Protein AF-A0A9D2T273-F1 (afdb_monomer)

Organism: NCBI:txid2838671

Structure (mmCIF, N/CA/C/O backbone):
data_AF-A0A9D2T273-F1
#
_entry.id   AF-A0A9D2T273-F1
#
loop_
_atom_site.group_PDB
_atom_site.id
_atom_site.type_symbol
_atom_site.label_atom_id
_atom_site.label_alt_id
_atom_site.label_comp_id
_atom_site.label_asym_id
_atom_site.label_entity_id
_atom_site.label_seq_id
_atom_site.pdbx_PDB_ins_code
_atom_site.Cartn_x
_atom_site.Cartn_y
_atom_site.Cartn_z
_atom_site.occupancy
_atom_site.B_iso_or_equiv
_atom_site.auth_seq_id
_atom_site.auth_comp_id
_atom_site.auth_asym_id
_atom_site.auth_atom_id
_atom_site.pdbx_PDB_model_num
ATOM 1 N N . CYS A 1 1 ? 0.636 -5.785 -0.995 1.00 84.50 1 CYS A N 1
ATOM 2 C CA . CYS A 1 1 ? 1.443 -7.034 -0.950 1.00 84.50 1 CYS A CA 1
ATOM 3 C C . CYS A 1 1 ? 1.189 -7.934 -2.161 1.00 84.50 1 CYS A C 1
ATOM 5 O O . CYS A 1 1 ? 1.359 -7.435 -3.262 1.00 84.50 1 CYS A O 1
ATOM 7 N N . GLY A 1 2 ? 0.744 -9.192 -2.018 1.00 91.44 2 GLY A N 1
ATOM 8 C CA . GLY A 1 2 ? 0.685 -10.163 -3.133 1.00 91.44 2 GLY A CA 1
ATOM 9 C C . GLY A 1 2 ? -0.055 -9.682 -4.385 1.00 91.44 2 GLY A C 1
ATOM 10 O O . GLY A 1 2 ? 0.456 -9.790 -5.493 1.00 91.44 2 GLY A O 1
ATOM 11 N N . GLY A 1 3 ? -1.220 -9.046 -4.217 1.00 94.00 3 GLY A N 1
ATOM 12 C CA . GLY A 1 3 ? -1.959 -8.468 -5.344 1.00 94.00 3 GLY A CA 1
ATOM 13 C C . GLY A 1 3 ? -1.162 -7.407 -6.114 1.00 94.00 3 GLY A C 1
ATOM 14 O O . GLY A 1 3 ? -1.150 -7.433 -7.336 1.00 94.00 3 GLY A O 1
ATOM 15 N N . TYR A 1 4 ? -0.440 -6.525 -5.414 1.00 95.94 4 TYR A N 1
ATOM 16 C CA . TYR A 1 4 ? 0.420 -5.513 -6.042 1.00 95.94 4 TYR A CA 1
ATOM 17 C C . TYR A 1 4 ? 1.554 -6.162 -6.850 1.00 95.94 4 TYR A C 1
ATOM 19 O O . TYR A 1 4 ? 1.778 -5.790 -7.998 1.00 95.94 4 TYR A O 1
ATOM 27 N N . GLN A 1 5 ? 2.207 -7.178 -6.291 1.00 96.00 5 GLN A N 1
ATOM 28 C CA . GLN A 1 5 ? 3.287 -7.914 -6.956 1.00 96.00 5 GLN A CA 1
ATOM 29 C C . GLN A 1 5 ? 2.784 -8.594 -8.237 1.00 96.00 5 GLN A C 1
ATOM 31 O O . GLN A 1 5 ? 3.375 -8.452 -9.304 1.00 96.00 5 GLN A O 1
ATOM 36 N N . MET A 1 6 ? 1.619 -9.246 -8.155 1.00 96.31 6 MET A N 1
ATOM 37 C CA . MET A 1 6 ? 0.984 -9.917 -9.291 1.00 96.31 6 MET A CA 1
ATOM 38 C C . MET A 1 6 ? 0.526 -8.960 -10.396 1.00 96.31 6 MET A C 1
ATOM 40 O O . MET A 1 6 ? 0.390 -9.392 -11.538 1.00 96.31 6 MET A O 1
ATOM 44 N N . LEU A 1 7 ? 0.289 -7.676 -10.102 1.00 97.56 7 LEU A N 1
ATOM 45 C CA . LEU A 1 7 ? -0.007 -6.670 -11.129 1.00 97.56 7 LEU A CA 1
ATOM 46 C C . LEU A 1 7 ? 1.224 -6.323 -11.981 1.00 97.56 7 LEU A C 1
ATOM 48 O O . LEU A 1 7 ? 1.049 -5.856 -13.107 1.00 97.56 7 LEU A O 1
ATOM 52 N N . GLY A 1 8 ? 2.435 -6.552 -11.468 1.00 97.12 8 GLY A N 1
ATOM 53 C CA . GLY A 1 8 ? 3.688 -6.318 -12.181 1.00 97.12 8 GLY A CA 1
ATOM 54 C C . GLY A 1 8 ? 3.900 -7.254 -13.371 1.00 97.12 8 GLY A C 1
ATOM 55 O O . GLY A 1 8 ? 3.080 -8.118 -13.686 1.00 97.12 8 GLY A O 1
ATOM 56 N N . GLN A 1 9 ? 5.022 -7.082 -14.059 1.00 97.25 9 GLN A N 1
ATOM 57 C CA . GLN A 1 9 ? 5.418 -7.916 -15.194 1.00 97.25 9 GLN A CA 1
ATOM 58 C C . GLN A 1 9 ? 5.916 -9.295 -14.745 1.00 97.25 9 GLN A C 1
ATOM 60 O O . GLN A 1 9 ? 5.688 -10.292 -15.433 1.00 97.25 9 GLN A O 1
ATOM 65 N N . GLU A 1 10 ? 6.568 -9.361 -13.584 1.00 97.00 10 GLU A N 1
ATOM 66 C CA . GLU A 1 10 ? 7.254 -10.554 -13.095 1.00 97.00 10 GLU A CA 1
ATOM 67 C C . GLU A 1 10 ? 7.405 -10.531 -11.568 1.00 97.00 10 GLU A C 1
ATOM 69 O O . GLU A 1 10 ? 7.649 -9.473 -10.980 1.00 97.00 10 GLU A O 1
ATOM 74 N N . VAL A 1 11 ? 7.298 -11.709 -10.950 1.00 96.75 11 VAL A N 1
ATOM 75 C CA . VAL A 1 11 ? 7.664 -11.963 -9.551 1.00 96.75 11 VAL A CA 1
ATOM 76 C C . VAL A 1 11 ? 8.722 -13.064 -9.532 1.00 96.75 11 VAL A C 1
ATOM 78 O O . VAL A 1 11 ? 8.514 -14.139 -10.098 1.00 96.75 11 VAL A O 1
ATOM 81 N N . SER A 1 12 ? 9.866 -12.796 -8.909 1.00 96.50 12 SER A N 1
ATOM 82 C CA . SER A 1 12 ? 11.005 -13.712 -8.845 1.00 96.50 12 SER A CA 1
ATOM 83 C C . SER A 1 12 ? 11.369 -14.027 -7.400 1.00 96.50 12 SER A C 1
ATOM 85 O O . SER A 1 12 ? 11.531 -13.122 -6.593 1.00 96.50 12 SER A O 1
ATOM 87 N N . ASP A 1 13 ? 11.540 -15.303 -7.085 1.00 94.69 13 ASP A N 1
ATOM 88 C CA . ASP A 1 13 ? 12.002 -15.800 -5.792 1.00 94.69 13 ASP A CA 1
ATOM 89 C C . ASP A 1 13 ? 13.265 -16.655 -6.018 1.00 94.69 13 ASP A C 1
ATOM 91 O O . ASP A 1 13 ? 13.191 -17.882 -6.166 1.00 94.69 13 ASP A O 1
ATOM 95 N N . PRO A 1 14 ? 14.448 -16.021 -6.145 1.00 92.94 14 PRO A N 1
ATOM 96 C CA . PRO A 1 14 ? 15.694 -16.726 -6.452 1.00 92.94 14 PRO A CA 1
ATOM 97 C C . PRO A 1 14 ? 16.153 -17.634 -5.303 1.00 92.94 14 PRO A C 1
ATOM 99 O O . PRO A 1 14 ? 16.795 -18.665 -5.540 1.00 92.94 14 PRO A O 1
ATOM 102 N N . ASP A 1 15 ? 15.805 -17.265 -4.071 1.00 90.31 15 ASP A N 1
ATOM 103 C CA . ASP A 1 15 ? 16.206 -17.952 -2.848 1.00 90.31 15 ASP A CA 1
ATOM 104 C C . ASP A 1 15 ? 15.212 -19.034 -2.401 1.00 90.31 15 ASP A C 1
ATOM 106 O O . ASP A 1 15 ? 15.571 -19.893 -1.596 1.00 90.31 15 ASP A O 1
ATOM 110 N N . GLY A 1 16 ? 14.006 -19.059 -2.971 1.00 87.88 16 GLY A N 1
ATOM 111 C CA . GLY A 1 16 ? 12.973 -20.039 -2.649 1.00 87.88 16 GLY A CA 1
ATOM 112 C C . GLY A 1 16 ? 12.349 -19.825 -1.276 1.00 87.88 16 GLY A C 1
ATOM 113 O O . GLY A 1 16 ? 12.087 -20.803 -0.578 1.00 87.88 16 GLY A O 1
ATOM 114 N N . VAL A 1 17 ? 12.149 -18.564 -0.888 1.00 84.62 17 VAL A N 1
ATOM 115 C CA . VAL A 1 17 ? 11.519 -18.175 0.381 1.00 84.62 17 VAL A CA 1
ATOM 116 C C . VAL A 1 17 ? 10.061 -18.643 0.438 1.00 84.62 17 VAL A C 1
ATOM 118 O O . VAL A 1 17 ? 9.619 -19.142 1.471 1.00 84.62 17 VAL A O 1
ATOM 121 N N . GLU A 1 18 ? 9.330 -18.540 -0.674 1.00 82.50 18 GLU A N 1
ATOM 122 C CA . GLU A 1 18 ? 7.987 -19.111 -0.830 1.00 82.50 18 GLU A CA 1
ATOM 123 C C . GLU A 1 18 ? 7.974 -20.227 -1.879 1.00 82.50 18 GLU A C 1
ATOM 125 O O . GLU A 1 18 ? 7.549 -21.351 -1.602 1.00 82.50 18 GLU A O 1
ATOM 130 N N . GLN A 1 19 ? 8.458 -19.935 -3.088 1.00 84.56 19 GLN A N 1
ATOM 131 C CA . GLN A 1 19 ? 8.534 -20.893 -4.182 1.00 84.56 19 GLN A CA 1
ATOM 132 C C . GLN A 1 19 ? 9.629 -20.484 -5.163 1.00 84.56 19 GLN A C 1
ATOM 134 O O . GLN A 1 19 ? 9.458 -19.571 -5.966 1.00 84.56 19 GLN A O 1
ATOM 139 N N . LYS A 1 20 ? 10.728 -21.244 -5.162 1.00 91.81 20 LYS A N 1
ATOM 140 C CA . LYS A 1 20 ? 11.884 -20.948 -6.007 1.00 91.81 20 LYS A CA 1
ATOM 141 C C . LYS A 1 20 ? 11.510 -20.840 -7.485 1.00 91.81 20 LYS A C 1
ATOM 143 O O . LYS A 1 20 ? 10.931 -21.769 -8.053 1.00 91.81 20 LYS A O 1
ATOM 148 N N . GLY A 1 21 ? 11.955 -19.763 -8.119 1.00 93.25 21 GLY A N 1
ATOM 149 C CA . GLY A 1 21 ? 11.808 -19.542 -9.552 1.00 93.25 21 GLY A CA 1
ATOM 150 C C . GLY A 1 21 ? 11.194 -18.190 -9.868 1.00 93.25 21 GLY A C 1
ATOM 151 O O . GLY A 1 21 ? 11.198 -17.274 -9.055 1.00 93.25 21 GLY A O 1
ATOM 152 N N . THR A 1 22 ? 10.683 -18.068 -11.085 1.00 96.12 22 THR A N 1
ATOM 153 C CA . THR A 1 22 ? 10.165 -16.808 -11.602 1.00 96.12 22 THR A CA 1
ATOM 154 C C . THR A 1 22 ? 8.825 -17.057 -12.264 1.00 96.12 22 THR A C 1
ATOM 156 O O . THR A 1 22 ? 8.680 -17.986 -13.063 1.00 96.12 22 THR A O 1
ATOM 159 N N . VAL A 1 23 ? 7.840 -16.236 -11.919 1.00 96.06 23 VAL A N 1
ATOM 160 C CA . VAL A 1 23 ? 6.488 -16.310 -12.460 1.00 96.06 23 VAL A CA 1
ATOM 161 C C . VAL A 1 23 ? 6.137 -15.005 -13.154 1.00 96.06 23 VAL A C 1
ATOM 163 O O . VAL A 1 23 ? 6.438 -13.908 -12.683 1.00 96.06 23 VAL A O 1
ATOM 166 N N . ARG A 1 24 ? 5.473 -15.126 -14.302 1.00 97.25 24 ARG A N 1
ATOM 167 C CA . ARG A 1 24 ? 4.958 -13.972 -15.032 1.00 97.25 24 ARG A CA 1
ATOM 168 C C . ARG A 1 24 ? 3.766 -13.382 -14.273 1.00 97.25 24 ARG A C 1
ATOM 170 O O . ARG A 1 24 ? 2.839 -14.115 -13.932 1.00 97.25 24 ARG A O 1
ATOM 177 N N . GLY A 1 25 ? 3.783 -12.070 -14.058 1.00 96.19 25 GLY A N 1
ATOM 178 C CA . GLY A 1 25 ? 2.645 -11.331 -13.517 1.00 96.19 25 GLY A CA 1
ATOM 179 C C . GLY A 1 25 ? 1.627 -10.946 -14.597 1.00 96.19 25 GLY A C 1
ATOM 180 O O . GLY A 1 25 ? 1.718 -11.345 -15.760 1.00 96.19 25 GLY A O 1
ATOM 181 N N . LEU A 1 26 ? 0.632 -10.148 -14.222 1.00 97.31 26 LEU A N 1
ATOM 182 C CA . LEU A 1 26 ? -0.421 -9.683 -15.128 1.00 97.31 26 LEU A CA 1
ATOM 183 C C . LEU A 1 26 ? 0.077 -8.622 -16.122 1.00 97.31 26 LEU A C 1
ATOM 185 O O . LEU A 1 26 ? -0.548 -8.430 -17.164 1.00 97.31 26 LEU A O 1
ATOM 189 N N . GLY A 1 27 ? 1.190 -7.946 -15.823 1.00 95.94 27 GLY A N 1
ATOM 190 C CA . GLY A 1 27 ? 1.777 -6.910 -16.676 1.00 95.94 27 GLY A CA 1
ATOM 191 C C . GLY A 1 27 ? 0.934 -5.637 -16.775 1.00 95.94 27 GLY A C 1
ATOM 192 O O . GLY A 1 27 ? 1.012 -4.932 -17.777 1.00 95.94 27 GLY A O 1
ATOM 193 N N . LEU A 1 28 ? 0.109 -5.360 -15.762 1.00 96.25 28 LEU A N 1
ATOM 194 C CA . LEU A 1 28 ? -0.741 -4.169 -15.685 1.00 96.25 28 LEU A CA 1
ATOM 195 C C . LEU A 1 28 ? -0.003 -2.965 -15.094 1.00 96.25 28 LEU A C 1
ATOM 197 O O . LEU A 1 28 ? -0.349 -1.824 -15.390 1.00 96.25 28 LEU A O 1
ATOM 201 N N . LEU A 1 29 ? 1.013 -3.221 -14.271 1.00 96.69 29 LEU A N 1
ATOM 202 C CA . LEU A 1 29 ? 1.949 -2.222 -13.780 1.00 96.69 29 LEU A CA 1
ATOM 203 C C . LEU A 1 29 ? 3.335 -2.472 -14.391 1.00 96.69 29 LEU A C 1
ATOM 205 O O . LEU A 1 29 ? 3.780 -3.624 -14.452 1.00 96.69 29 LEU A O 1
ATOM 209 N N . PRO A 1 30 ? 4.046 -1.416 -14.828 1.00 96.00 30 PRO A N 1
ATOM 210 C CA . PRO A 1 30 ? 5.442 -1.510 -15.233 1.00 96.00 30 PRO A CA 1
ATOM 211 C C . PRO A 1 30 ? 6.323 -1.650 -13.986 1.00 96.00 30 PRO A C 1
ATOM 213 O O . PRO A 1 30 ? 7.012 -0.723 -13.577 1.00 96.00 30 PRO A O 1
ATOM 216 N N . THR A 1 31 ? 6.260 -2.815 -13.349 1.00 97.62 31 THR A N 1
ATOM 217 C CA . THR A 1 31 ? 7.037 -3.162 -12.158 1.00 97.62 31 THR A CA 1
ATOM 218 C C . THR A 1 31 ? 7.528 -4.601 -12.226 1.00 97.62 31 THR A C 1
ATOM 220 O O . THR A 1 31 ? 6.972 -5.428 -12.952 1.00 97.62 31 THR A O 1
ATOM 223 N N . ARG A 1 32 ? 8.562 -4.916 -11.448 1.00 97.19 32 ARG A N 1
ATOM 224 C CA . ARG A 1 32 ? 8.996 -6.291 -11.169 1.00 97.19 32 ARG A CA 1
ATOM 225 C C . ARG A 1 32 ? 9.227 -6.458 -9.676 1.00 97.19 32 ARG A C 1
ATOM 227 O O . ARG A 1 32 ? 9.700 -5.519 -9.038 1.00 97.19 32 ARG A O 1
ATOM 234 N N . THR A 1 33 ? 8.943 -7.632 -9.136 1.00 97.06 33 THR A N 1
ATOM 235 C CA . THR A 1 33 ? 9.163 -7.930 -7.718 1.00 97.06 33 THR A CA 1
ATOM 236 C C . THR A 1 33 ? 10.201 -9.029 -7.562 1.00 97.06 33 THR A C 1
ATOM 238 O O . THR A 1 33 ? 10.144 -10.036 -8.267 1.00 97.06 33 THR A O 1
ATOM 241 N N . VAL A 1 34 ? 11.120 -8.856 -6.616 1.00 96.25 34 VAL A N 1
ATOM 242 C CA . VAL A 1 34 ? 12.037 -9.905 -6.162 1.00 96.25 34 VAL A CA 1
ATOM 243 C C . VAL A 1 34 ? 11.745 -10.203 -4.696 1.00 96.25 34 VAL A C 1
ATOM 245 O O . VAL A 1 34 ? 11.634 -9.278 -3.897 1.00 96.25 34 VAL A O 1
ATOM 248 N N . PHE A 1 35 ? 11.566 -11.473 -4.345 1.00 93.81 35 PHE A N 1
ATOM 249 C CA . PHE A 1 35 ? 11.449 -11.889 -2.952 1.00 93.81 35 PHE A CA 1
ATOM 250 C C . PHE A 1 35 ? 12.820 -11.896 -2.290 1.00 93.81 35 PHE A C 1
ATOM 252 O O . PHE A 1 35 ? 13.800 -12.382 -2.854 1.00 93.81 35 PHE A O 1
ATOM 259 N N . ASP A 1 36 ? 12.844 -11.355 -1.085 1.00 88.06 36 ASP A N 1
ATOM 260 C CA . ASP A 1 36 ? 13.978 -11.285 -0.188 1.00 88.06 36 ASP A CA 1
ATOM 261 C C . ASP A 1 36 ? 13.728 -12.196 1.026 1.00 88.06 36 ASP A C 1
ATOM 263 O O . ASP A 1 36 ? 12.599 -12.588 1.335 1.00 88.06 36 ASP A O 1
ATOM 267 N N . LYS A 1 37 ? 14.800 -12.566 1.723 1.00 86.69 37 LYS A N 1
ATOM 268 C CA . LYS A 1 37 ? 14.759 -13.395 2.935 1.00 86.69 37 LYS A CA 1
ATOM 269 C C . LYS A 1 37 ? 14.249 -12.619 4.136 1.00 86.69 37 LYS A C 1
ATOM 271 O O . LYS A 1 37 ? 13.700 -13.215 5.066 1.00 86.69 37 LYS A O 1
ATOM 276 N N . GLU A 1 38 ? 14.477 -11.311 4.148 1.00 87.31 38 GLU A N 1
ATOM 277 C CA . GLU A 1 38 ? 14.079 -10.454 5.251 1.00 87.31 38 GLU A CA 1
ATOM 278 C C . GLU A 1 38 ? 12.641 -9.969 5.090 1.00 87.31 38 GLU A C 1
ATOM 280 O O . GLU A 1 38 ? 12.188 -9.563 4.022 1.00 87.31 38 GLU A O 1
ATOM 285 N N . LYS A 1 39 ? 11.901 -10.015 6.199 1.00 87.62 39 LYS A N 1
ATOM 286 C CA . LYS A 1 39 ? 10.508 -9.584 6.244 1.00 87.62 39 LYS A CA 1
ATOM 287 C C . LYS A 1 39 ? 10.410 -8.181 6.816 1.00 87.62 39 LYS A C 1
ATOM 289 O O . LYS A 1 39 ? 10.571 -7.997 8.026 1.00 87.62 39 LYS A O 1
ATOM 294 N N . THR A 1 40 ? 10.048 -7.220 5.976 1.00 86.31 40 THR A N 1
ATOM 295 C CA . THR A 1 40 ? 9.690 -5.868 6.406 1.00 86.31 40 THR A CA 1
ATOM 296 C C . THR A 1 40 ? 8.426 -5.925 7.256 1.00 86.31 40 THR A C 1
ATOM 298 O O . THR A 1 40 ? 7.422 -6.512 6.847 1.00 86.31 40 THR A O 1
ATOM 301 N N . ARG A 1 41 ? 8.489 -5.352 8.465 1.00 90.62 41 ARG A N 1
ATOM 302 C CA . ARG A 1 41 ? 7.376 -5.247 9.422 1.00 90.62 41 ARG A CA 1
ATOM 303 C C . ARG A 1 41 ? 7.477 -3.934 10.181 1.00 90.62 41 ARG A C 1
ATOM 305 O O . ARG A 1 41 ? 8.166 -3.869 11.192 1.00 90.62 41 ARG A O 1
ATOM 312 N N . THR A 1 42 ? 6.804 -2.906 9.692 1.00 89.69 42 THR A N 1
ATOM 313 C CA . THR A 1 42 ? 6.882 -1.564 10.280 1.00 89.69 42 THR A CA 1
ATOM 314 C C . THR A 1 42 ? 5.554 -0.835 10.136 1.00 89.69 42 THR A C 1
ATOM 316 O O . THR A 1 42 ? 4.748 -1.160 9.261 1.00 89.69 42 THR A O 1
ATOM 319 N N . ARG A 1 43 ? 5.297 0.122 11.026 1.00 90.94 43 ARG A N 1
ATOM 320 C CA . ARG A 1 43 ? 4.177 1.058 10.889 1.00 90.94 43 ARG A CA 1
ATOM 321 C C . ARG A 1 43 ? 4.671 2.292 10.162 1.00 90.94 43 ARG A C 1
ATOM 323 O O . ARG A 1 43 ? 5.791 2.734 10.405 1.00 90.94 43 ARG A O 1
ATOM 330 N N . VAL A 1 44 ? 3.818 2.858 9.321 1.00 91.00 44 VAL A N 1
ATOM 331 C CA . VAL A 1 44 ? 4.189 3.969 8.451 1.00 91.00 44 VAL A CA 1
ATOM 332 C C . VAL A 1 44 ? 3.130 5.060 8.469 1.00 91.00 44 VAL A C 1
ATOM 334 O O . VAL A 1 44 ? 1.933 4.781 8.566 1.00 91.00 44 VAL A O 1
ATOM 337 N N . GLN A 1 45 ? 3.582 6.300 8.329 1.00 91.25 45 GLN A N 1
ATOM 338 C CA . GLN A 1 45 ? 2.729 7.459 8.092 1.00 91.25 45 GLN A CA 1
ATOM 339 C C . GLN A 1 45 ? 3.287 8.256 6.918 1.00 91.25 45 GLN A C 1
ATOM 341 O O . GLN A 1 45 ? 4.502 8.361 6.734 1.00 91.25 45 GLN A O 1
ATOM 346 N N . GLY A 1 46 ? 2.398 8.798 6.095 1.00 92.25 46 GLY A N 1
ATOM 347 C CA . GLY A 1 46 ? 2.804 9.506 4.898 1.00 92.25 46 GLY A CA 1
ATOM 348 C C . GLY A 1 46 ? 1.636 10.087 4.132 1.00 92.25 46 GLY A C 1
ATOM 349 O O . GLY A 1 46 ? 0.635 10.496 4.716 1.00 92.25 46 GLY A O 1
ATOM 350 N N . ARG A 1 47 ? 1.756 10.115 2.806 1.00 93.44 47 ARG A N 1
ATOM 351 C CA . ARG A 1 47 ? 0.718 10.636 1.915 1.00 93.44 47 ARG A CA 1
ATOM 352 C C . ARG A 1 47 ? 0.765 10.007 0.533 1.00 93.44 47 ARG A C 1
ATOM 354 O O . ARG A 1 47 ? 1.781 9.471 0.089 1.00 93.44 47 ARG A O 1
ATOM 361 N N . PHE A 1 48 ? -0.343 10.134 -0.179 1.00 94.50 48 PHE A N 1
ATOM 362 C CA . PHE A 1 48 ? -0.388 9.869 -1.610 1.00 94.50 48 PHE A CA 1
ATOM 363 C C . PHE A 1 48 ? 0.408 10.927 -2.377 1.00 94.50 48 PHE A C 1
ATOM 365 O O . PHE A 1 48 ? 0.241 12.131 -2.164 1.00 94.50 48 PHE A O 1
ATOM 372 N N . LEU A 1 49 ? 1.233 10.473 -3.318 1.00 95.44 49 LEU A N 1
ATOM 373 C CA . LEU A 1 49 ? 1.910 11.344 -4.275 1.00 95.44 49 LEU A CA 1
ATOM 374 C C . LEU A 1 49 ? 0.913 11.871 -5.320 1.00 95.44 49 LEU A C 1
ATOM 376 O O . LEU A 1 49 ? -0.294 11.654 -5.222 1.00 95.44 49 LEU A O 1
ATOM 380 N N . ALA A 1 50 ? 1.403 12.588 -6.334 1.00 94.94 50 ALA A N 1
ATOM 381 C CA . ALA A 1 50 ? 0.570 13.025 -7.452 1.00 94.94 50 ALA A CA 1
ATOM 382 C C . ALA A 1 50 ? -0.050 11.805 -8.155 1.00 94.94 50 ALA A C 1
ATOM 384 O O . ALA A 1 50 ? 0.630 11.094 -8.897 1.00 94.94 50 ALA A O 1
ATOM 385 N N . THR A 1 51 ? -1.332 11.556 -7.898 1.00 92.56 51 THR A N 1
ATOM 386 C CA . THR A 1 51 ? -2.079 10.419 -8.434 1.00 92.56 51 THR A CA 1
ATOM 387 C C . THR A 1 51 ? -2.798 10.794 -9.721 1.00 92.56 51 THR A C 1
ATOM 389 O O . THR A 1 51 ? -3.302 11.906 -9.896 1.00 92.56 51 THR A O 1
ATOM 392 N N . GLU A 1 52 ? -2.850 9.849 -10.650 1.00 89.31 52 GLU A N 1
ATOM 393 C CA . GLU A 1 52 ? -3.565 9.983 -11.917 1.00 89.31 52 GLU A CA 1
ATOM 394 C C . GLU A 1 52 ? -4.851 9.149 -11.917 1.00 89.31 52 GLU A C 1
ATOM 396 O O . GLU A 1 52 ? -5.114 8.390 -10.987 1.00 89.31 52 GLU A O 1
ATOM 401 N N . GLY A 1 53 ? -5.676 9.296 -12.957 1.00 89.38 53 GLY A N 1
ATOM 402 C CA . GLY A 1 53 ? -6.858 8.456 -13.169 1.00 89.38 53 GLY A CA 1
ATOM 403 C C . GLY A 1 53 ? -7.939 8.598 -12.091 1.00 89.38 53 GLY A C 1
ATOM 404 O O . GLY A 1 53 ? -8.222 9.694 -11.605 1.00 89.38 53 GLY A O 1
ATOM 405 N N . MET A 1 54 ? -8.566 7.474 -11.744 1.00 87.88 54 MET A N 1
ATOM 406 C CA . MET A 1 54 ? -9.642 7.390 -10.753 1.00 87.88 54 MET A CA 1
ATOM 407 C C . MET A 1 54 ? -9.199 7.798 -9.344 1.00 87.88 54 MET A C 1
ATOM 409 O O . MET A 1 54 ? -10.032 8.219 -8.560 1.00 87.88 54 MET A O 1
ATOM 413 N N . LEU A 1 55 ? -7.919 7.699 -8.993 1.00 89.06 55 LEU A N 1
ATOM 414 C CA . LEU A 1 55 ? -7.463 8.084 -7.654 1.00 89.06 55 LEU A CA 1
ATOM 415 C C . LEU A 1 55 ? -6.953 9.519 -7.561 1.00 89.06 55 LEU A C 1
ATOM 417 O O . LEU A 1 55 ? -6.497 9.897 -6.493 1.00 89.06 55 LEU A O 1
ATOM 421 N N . LYS A 1 56 ? -7.076 10.340 -8.614 1.00 89.56 56 LYS A N 1
ATOM 422 C CA . LYS A 1 56 ? -6.515 11.702 -8.666 1.00 89.56 56 LYS A CA 1
ATOM 423 C C . LYS A 1 56 ? -6.843 12.568 -7.443 1.00 89.56 56 LYS A C 1
ATOM 425 O O . LYS A 1 56 ? -5.995 13.343 -7.001 1.00 89.56 56 LYS A O 1
ATOM 430 N N . GLU A 1 57 ? -8.058 12.452 -6.905 1.00 87.00 57 GLU A N 1
ATOM 431 C CA . GLU A 1 57 ? -8.508 13.226 -5.736 1.00 87.00 57 GLU A CA 1
ATOM 432 C C . GLU A 1 57 ? -7.797 12.837 -4.435 1.00 87.00 57 GLU A C 1
ATOM 434 O O . GLU A 1 57 ? -7.840 13.601 -3.478 1.00 87.00 57 GLU A O 1
ATOM 439 N N . LEU A 1 58 ? -7.110 11.692 -4.406 1.00 89.88 58 LEU A N 1
ATOM 440 C CA . LEU A 1 58 ? -6.286 11.279 -3.276 1.00 89.88 58 LEU A CA 1
ATOM 441 C C . LEU A 1 58 ? -4.923 11.970 -3.255 1.00 89.88 58 LEU A C 1
ATOM 443 O O . LEU A 1 58 ? -4.252 11.890 -2.237 1.00 89.88 58 LEU A O 1
ATOM 447 N N . SER A 1 59 ? -4.505 12.669 -4.317 1.00 93.06 59 SER A N 1
ATOM 448 C CA . SER A 1 59 ? -3.215 13.379 -4.346 1.00 93.06 59 SER A CA 1
ATOM 449 C C . SER A 1 59 ? -3.015 14.262 -3.110 1.00 93.06 59 SER A C 1
ATOM 451 O O . SER A 1 59 ? -3.823 15.150 -2.847 1.00 93.06 59 SER A O 1
ATOM 453 N N . GLY A 1 60 ? -1.930 14.035 -2.367 1.00 91.88 60 GLY A N 1
ATOM 454 C CA . GLY A 1 60 ? -1.600 14.780 -1.149 1.00 91.88 60 GLY A CA 1
ATOM 455 C C . GLY A 1 60 ? -2.415 14.400 0.090 1.00 91.88 60 GLY A C 1
ATOM 456 O O . GLY A 1 60 ? -2.170 14.961 1.152 1.00 91.88 60 GLY A O 1
ATOM 457 N N . THR A 1 61 ? -3.355 13.456 -0.013 1.00 91.31 61 THR A N 1
ATOM 458 C CA . THR A 1 61 ? -4.104 12.952 1.145 1.00 91.31 61 THR A CA 1
ATOM 459 C C . THR A 1 61 ? -3.163 12.172 2.054 1.00 91.31 61 THR A C 1
ATOM 461 O O . THR A 1 61 ? -2.394 11.332 1.581 1.00 91.31 61 THR A O 1
ATOM 464 N N . GLU A 1 62 ? -3.230 12.455 3.350 1.00 90.62 62 GLU A N 1
ATOM 465 C CA . GLU A 1 62 ? -2.467 11.745 4.373 1.00 90.62 62 GLU A CA 1
ATOM 466 C C . GLU A 1 62 ? -2.933 10.298 4.511 1.00 90.62 62 GLU A C 1
ATOM 468 O O . GLU A 1 62 ? -4.120 9.993 4.389 1.00 90.62 62 GLU A O 1
ATOM 473 N N . LEU A 1 63 ? -1.988 9.413 4.800 1.00 89.25 63 LEU A N 1
ATOM 474 C CA . LEU A 1 63 ? -2.234 8.006 5.068 1.00 89.25 63 LEU A CA 1
ATOM 475 C C . LEU A 1 63 ? -1.484 7.565 6.322 1.00 89.25 63 LEU A C 1
ATOM 477 O O . LEU A 1 63 ? -0.400 8.059 6.635 1.00 89.25 63 LEU A O 1
ATOM 481 N N . GLU A 1 64 ? -2.059 6.584 7.002 1.00 89.12 64 GLU A N 1
ATOM 482 C CA . GLU A 1 64 ? -1.422 5.819 8.067 1.00 89.12 64 GLU A CA 1
ATOM 483 C C . GLU A 1 64 ? -1.636 4.341 7.741 1.00 89.12 64 GLU A C 1
ATOM 485 O O . GLU A 1 64 ? -2.689 3.953 7.227 1.00 89.12 64 GLU A O 1
ATOM 490 N N . GLY A 1 65 ? -0.635 3.512 8.004 1.00 90.31 65 GLY A N 1
ATOM 491 C CA . GLY A 1 65 ? -0.729 2.093 7.724 1.00 90.31 65 GLY A CA 1
ATOM 492 C C . GLY A 1 65 ? 0.446 1.306 8.267 1.00 90.31 65 GLY A C 1
ATOM 493 O O . GLY A 1 65 ? 1.160 1.726 9.180 1.00 90.31 65 GLY A O 1
ATOM 494 N N . TYR A 1 66 ? 0.643 0.126 7.702 1.00 90.94 66 TYR A N 1
ATOM 495 C CA . TYR A 1 66 ? 1.773 -0.724 8.041 1.00 90.94 66 TYR A CA 1
ATOM 496 C C . TYR A 1 66 ? 2.233 -1.534 6.834 1.00 90.94 66 TYR A C 1
ATOM 498 O O . TYR A 1 66 ? 1.451 -1.854 5.940 1.00 90.94 66 TYR A O 1
ATOM 506 N N . GLU A 1 67 ? 3.501 -1.915 6.831 1.00 92.31 67 GLU A N 1
ATOM 507 C CA . GLU A 1 67 ? 4.080 -2.818 5.847 1.00 92.31 67 GLU A CA 1
ATOM 508 C C . GLU A 1 67 ? 4.332 -4.182 6.473 1.00 92.31 67 GLU A C 1
ATOM 510 O O . GLU A 1 67 ? 4.911 -4.272 7.555 1.00 92.31 67 GLU A O 1
ATOM 515 N N . ILE A 1 68 ? 3.904 -5.247 5.789 1.00 90.81 68 ILE A N 1
ATOM 516 C CA . ILE A 1 68 ? 4.238 -6.636 6.127 1.00 90.81 68 ILE A CA 1
ATOM 517 C C . ILE A 1 68 ? 4.463 -7.401 4.823 1.00 90.81 68 ILE A C 1
ATOM 519 O O . ILE A 1 68 ? 3.517 -7.918 4.225 1.00 90.81 68 ILE A O 1
ATOM 523 N N . HIS A 1 69 ? 5.711 -7.478 4.368 1.00 90.44 69 HIS A N 1
ATOM 524 C CA . HIS A 1 69 ? 6.059 -8.127 3.101 1.00 90.44 69 HIS A CA 1
ATOM 525 C C . HIS A 1 69 ? 7.506 -8.621 3.082 1.00 90.44 69 HIS A C 1
ATOM 527 O O . HIS A 1 69 ? 8.293 -8.297 3.965 1.00 90.44 69 HIS A O 1
ATOM 533 N N . MET A 1 70 ? 7.811 -9.469 2.105 1.00 90.31 70 MET A N 1
ATOM 534 C CA . MET A 1 70 ? 9.156 -9.990 1.826 1.00 90.31 70 MET A CA 1
ATOM 535 C C . MET A 1 70 ? 9.568 -9.677 0.384 1.00 90.31 70 MET A C 1
ATOM 537 O O . MET A 1 70 ? 10.468 -10.303 -0.146 1.00 90.31 70 MET A O 1
ATOM 541 N N . GLY A 1 71 ? 8.845 -8.793 -0.309 1.00 91.12 71 GLY A N 1
ATOM 542 C CA . GLY A 1 71 ? 9.078 -8.528 -1.724 1.00 91.12 71 GLY A CA 1
ATOM 543 C C . GLY A 1 71 ? 9.571 -7.111 -1.930 1.00 91.12 71 GLY A C 1
ATOM 544 O O . GLY A 1 71 ? 8.880 -6.166 -1.568 1.00 91.12 71 GLY A O 1
ATOM 545 N N . GLU A 1 72 ? 10.705 -6.951 -2.595 1.00 93.75 72 GLU A N 1
ATOM 546 C CA . GLU A 1 72 ? 11.146 -5.653 -3.085 1.00 93.75 72 GLU A CA 1
ATOM 547 C C . GLU A 1 72 ? 10.607 -5.449 -4.503 1.00 93.75 72 GLU A C 1
ATOM 549 O O . GLU A 1 72 ? 10.847 -6.259 -5.404 1.00 93.75 72 GLU A O 1
ATOM 554 N N . THR A 1 73 ? 9.825 -4.386 -4.709 1.00 96.12 73 THR A N 1
ATOM 555 C CA . THR A 1 73 ? 9.270 -4.059 -6.028 1.00 96.12 73 THR A CA 1
ATOM 556 C C . THR A 1 73 ? 10.011 -2.889 -6.647 1.00 96.12 73 THR A C 1
ATOM 558 O O . THR A 1 73 ? 10.040 -1.792 -6.099 1.00 96.12 73 THR A O 1
ATOM 561 N N . PHE A 1 74 ? 10.526 -3.111 -7.849 1.00 96.00 74 PHE A N 1
ATOM 562 C CA . PHE A 1 74 ? 11.231 -2.118 -8.640 1.00 96.00 74 PHE A CA 1
ATOM 563 C C . PHE A 1 74 ? 10.305 -1.552 -9.711 1.00 96.00 74 PHE A C 1
ATOM 565 O O . PHE A 1 74 ? 9.660 -2.300 -10.454 1.00 96.00 74 PHE A O 1
ATOM 572 N N . LEU A 1 75 ? 10.274 -0.226 -9.806 1.00 96.12 75 LEU A N 1
ATOM 573 C CA . LEU A 1 75 ? 9.618 0.486 -10.894 1.00 96.12 75 LEU A CA 1
ATOM 574 C C . LEU A 1 75 ? 10.402 0.302 -12.201 1.00 96.12 75 LEU A C 1
ATOM 576 O O . LEU A 1 75 ? 11.629 0.374 -12.216 1.00 96.12 75 LEU A O 1
ATOM 580 N N . LEU A 1 76 ? 9.680 0.061 -13.291 1.00 93.81 76 LEU A N 1
ATOM 581 C CA . LEU A 1 76 ? 10.194 0.045 -14.661 1.00 93.81 76 LEU A CA 1
ATOM 582 C C . LEU A 1 76 ? 9.755 1.331 -15.384 1.00 93.81 76 LEU A C 1
ATOM 584 O O . LEU A 1 76 ? 9.111 2.202 -14.794 1.00 93.81 76 LEU A O 1
ATOM 588 N N . ASP A 1 77 ? 10.112 1.465 -16.661 1.00 82.81 77 ASP A N 1
ATOM 589 C CA . ASP A 1 77 ? 9.947 2.708 -17.422 1.00 82.81 77 ASP A CA 1
ATOM 590 C C . ASP A 1 77 ? 8.541 3.326 -17.308 1.00 82.81 77 ASP A C 1
ATOM 592 O O . ASP A 1 77 ? 7.516 2.670 -17.506 1.00 82.81 77 ASP A O 1
ATOM 596 N N . HIS A 1 78 ? 8.518 4.632 -17.013 1.00 79.12 78 HIS A N 1
ATOM 597 C CA . HIS A 1 78 ? 7.332 5.486 -16.851 1.00 79.12 78 HIS A CA 1
ATOM 598 C C . HIS A 1 78 ? 6.413 5.178 -15.658 1.00 79.12 78 HIS A C 1
ATOM 600 O O . HIS A 1 78 ? 5.421 5.891 -15.477 1.00 79.12 78 HIS A O 1
ATOM 606 N N . ALA A 1 79 ? 6.726 4.183 -14.823 1.00 86.69 79 ALA A N 1
ATOM 607 C CA . ALA A 1 79 ? 5.999 3.983 -13.575 1.00 86.69 79 ALA A CA 1
ATOM 608 C C . ALA A 1 79 ? 6.255 5.155 -12.618 1.00 86.69 79 ALA A C 1
ATOM 610 O O . ALA A 1 79 ? 7.383 5.632 -12.482 1.00 86.69 79 ALA A O 1
ATOM 611 N N . LYS A 1 80 ? 5.210 5.594 -11.918 1.00 93.50 80 LYS A N 1
ATOM 612 C CA . LYS A 1 80 ? 5.326 6.570 -10.829 1.00 93.50 80 LYS A CA 1
ATOM 613 C C . LYS A 1 80 ? 4.988 5.892 -9.517 1.00 93.50 80 LYS A C 1
ATOM 615 O O . LYS A 1 80 ? 4.079 5.063 -9.487 1.00 93.50 80 LYS A O 1
ATOM 620 N N . SER A 1 81 ? 5.670 6.283 -8.447 1.00 95.94 81 SER A N 1
ATOM 621 C CA . SER A 1 81 ? 5.309 5.854 -7.100 1.00 95.94 81 SER A CA 1
ATOM 622 C C . SER A 1 81 ? 3.896 6.316 -6.740 1.00 95.94 81 SER A C 1
ATOM 624 O O . SER A 1 81 ? 3.417 7.348 -7.227 1.00 95.94 81 SER A O 1
ATOM 626 N N . LEU A 1 82 ? 3.209 5.529 -5.915 1.00 95.69 82 LEU A N 1
ATOM 627 C CA . LEU A 1 82 ? 1.847 5.837 -5.476 1.00 95.69 82 LEU A CA 1
ATOM 628 C C . LEU A 1 82 ? 1.855 6.705 -4.216 1.00 95.69 82 LEU A C 1
ATOM 630 O O . LEU A 1 82 ? 1.056 7.633 -4.091 1.00 95.69 82 LEU A O 1
ATOM 634 N N . VAL A 1 83 ? 2.759 6.393 -3.292 1.00 95.12 83 VAL A N 1
ATOM 635 C CA . VAL A 1 83 ? 2.813 6.981 -1.955 1.00 95.12 83 VAL A CA 1
ATOM 636 C C . VAL A 1 83 ? 4.246 7.303 -1.560 1.00 95.12 83 VAL A C 1
ATOM 638 O O . VAL A 1 83 ? 5.195 6.729 -2.094 1.00 95.12 83 VAL A O 1
ATOM 641 N N . GLU A 1 84 ? 4.386 8.197 -0.591 1.00 95.06 84 GLU A N 1
ATOM 642 C CA . GLU A 1 84 ? 5.610 8.380 0.182 1.00 95.06 84 GLU A CA 1
ATOM 643 C C . GLU A 1 84 ? 5.276 8.335 1.669 1.00 95.06 84 GLU A C 1
ATOM 645 O O . GLU A 1 84 ? 4.218 8.813 2.084 1.00 95.06 84 GLU A O 1
ATOM 650 N N . PHE A 1 85 ? 6.152 7.737 2.467 1.00 93.31 85 PHE A N 1
ATOM 651 C CA . PHE A 1 85 ? 5.959 7.590 3.905 1.00 93.31 85 PHE A CA 1
ATOM 652 C C . PHE A 1 85 ? 7.293 7.442 4.634 1.00 93.31 85 PHE A C 1
ATOM 654 O O . PHE A 1 85 ? 8.328 7.183 4.019 1.00 93.31 85 PHE A O 1
ATOM 661 N N . ALA A 1 86 ? 7.255 7.573 5.956 1.00 91.50 86 ALA A N 1
ATOM 662 C CA . ALA A 1 86 ? 8.340 7.163 6.835 1.00 91.50 86 ALA A CA 1
ATOM 663 C C . ALA A 1 86 ? 7.837 6.211 7.918 1.00 91.50 86 ALA A C 1
ATOM 665 O O . ALA A 1 86 ? 6.642 6.139 8.223 1.00 91.50 86 ALA A O 1
ATOM 666 N N . ASP A 1 87 ? 8.788 5.483 8.488 1.00 88.75 87 ASP A N 1
ATOM 667 C CA . ASP A 1 87 ? 8.571 4.574 9.598 1.00 88.75 87 ASP A CA 1
ATOM 668 C C . ASP A 1 87 ? 8.300 5.368 10.882 1.00 88.75 87 ASP A C 1
ATOM 670 O O . ASP A 1 87 ? 9.037 6.295 11.228 1.00 88.75 87 ASP A O 1
ATOM 674 N N . ILE A 1 88 ? 7.252 4.980 11.607 1.00 84.19 88 ILE A N 1
ATOM 675 C CA . ILE A 1 88 ? 6.849 5.626 12.869 1.00 84.19 88 ILE A CA 1
ATOM 676 C C . ILE A 1 88 ? 7.173 4.778 14.103 1.00 84.19 88 ILE A C 1
ATOM 678 O O . ILE A 1 88 ? 6.860 5.172 15.222 1.00 84.19 88 ILE A O 1
ATOM 682 N N . THR A 1 89 ? 7.805 3.614 13.930 1.00 65.25 89 THR A N 1
ATOM 683 C CA . THR A 1 89 ? 8.105 2.684 15.033 1.00 65.25 89 THR A CA 1
ATOM 684 C C . THR A 1 89 ? 9.118 3.210 16.056 1.00 65.25 89 THR A C 1
ATOM 686 O O . THR A 1 89 ? 9.168 2.652 17.146 1.00 65.25 89 THR A O 1
ATOM 689 N N . ASP A 1 90 ? 9.830 4.306 15.761 1.00 52.69 90 ASP A N 1
ATOM 690 C CA . ASP A 1 90 ? 10.814 4.937 16.662 1.00 52.69 90 ASP A CA 1
ATOM 691 C C . ASP A 1 90 ? 10.463 6.383 17.077 1.00 52.69 90 ASP A C 1
ATOM 693 O O . ASP A 1 90 ? 11.268 7.055 17.724 1.00 52.69 90 ASP A O 1
ATOM 697 N N . GLN A 1 91 ? 9.279 6.900 16.725 1.00 54.34 91 GLN A N 1
ATOM 698 C CA . GLN A 1 91 ? 8.911 8.281 17.056 1.00 54.34 91 GLN A CA 1
ATOM 699 C C . GLN A 1 91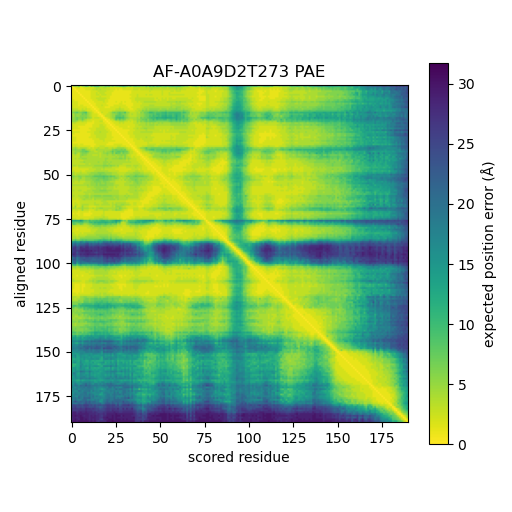 ? 8.110 8.361 18.356 1.00 54.34 91 GLN A C 1
ATOM 701 O O . GLN A 1 91 ? 6.898 8.168 18.381 1.00 54.34 91 GLN A O 1
ATOM 706 N N . SER A 1 92 ? 8.808 8.689 19.444 1.00 46.16 92 SER A N 1
ATOM 707 C CA . SER A 1 92 ? 8.203 9.303 20.625 1.00 46.16 92 SER A CA 1
ATOM 708 C C . SER A 1 92 ? 7.701 10.709 20.269 1.00 46.16 92 SER A C 1
ATOM 710 O O . SER A 1 92 ? 8.515 11.567 19.927 1.00 46.16 92 SER A O 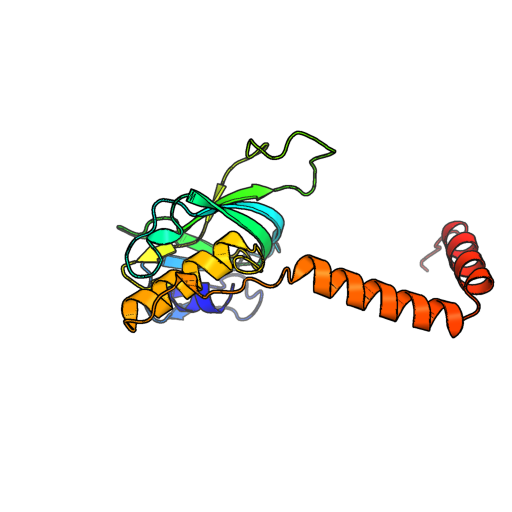1
ATOM 712 N N . ASP A 1 93 ? 6.389 10.927 20.359 1.00 44.81 93 ASP A N 1
ATOM 713 C CA . ASP A 1 93 ? 5.725 12.209 20.646 1.00 44.81 93 ASP A CA 1
ATOM 714 C C . ASP A 1 93 ? 6.298 13.487 19.993 1.00 44.81 93 ASP A C 1
ATOM 716 O O . ASP A 1 93 ? 6.523 14.478 20.687 1.00 44.81 93 ASP A O 1
ATOM 720 N N . ASN A 1 94 ? 6.510 13.522 18.673 1.00 43.34 94 ASN A N 1
ATOM 721 C CA . ASN A 1 94 ? 6.772 14.787 17.973 1.00 43.34 94 ASN A CA 1
ATOM 722 C C . ASN A 1 94 ? 5.695 15.081 16.923 1.00 43.34 94 ASN A C 1
ATOM 724 O O . ASN A 1 94 ? 5.175 14.175 16.279 1.00 43.34 94 ASN A O 1
ATOM 728 N N . ASP A 1 95 ? 5.348 16.368 16.829 1.00 43.44 95 ASP A N 1
ATOM 729 C CA . ASP A 1 95 ? 4.203 16.932 16.110 1.00 43.44 95 ASP A CA 1
ATOM 730 C C . ASP A 1 95 ? 3.946 16.307 14.728 1.00 43.44 95 ASP A C 1
ATOM 732 O O . ASP A 1 95 ? 4.808 16.268 13.850 1.00 43.44 95 ASP A O 1
ATOM 736 N N . ALA A 1 96 ? 2.695 15.882 14.538 1.00 48.28 96 ALA A N 1
ATOM 737 C CA . ALA A 1 96 ? 2.162 15.082 13.434 1.00 48.28 96 ALA A CA 1
ATOM 738 C C . ALA A 1 96 ? 2.144 15.759 12.043 1.00 48.28 96 ALA A C 1
ATOM 740 O O . ALA A 1 96 ? 1.384 15.335 11.175 1.00 48.28 96 ALA A O 1
ATOM 741 N N . SER A 1 97 ? 2.922 16.820 11.818 1.00 47.81 97 SER A N 1
ATOM 742 C CA . SER A 1 97 ? 2.862 17.624 10.588 1.00 47.81 97 SER A CA 1
ATOM 743 C C . SER A 1 97 ? 4.040 17.445 9.632 1.00 47.81 97 SER A C 1
ATOM 745 O O . SER A 1 97 ? 3.925 17.843 8.475 1.00 47.81 97 SER A O 1
ATOM 747 N N . ASP A 1 98 ? 5.147 16.846 10.072 1.00 51.06 98 ASP A N 1
ATOM 748 C CA . ASP A 1 98 ? 6.264 16.495 9.193 1.00 51.06 98 ASP A CA 1
ATOM 749 C C . ASP A 1 98 ? 6.467 14.983 9.192 1.00 51.06 98 ASP A C 1
ATOM 751 O O . ASP A 1 98 ? 6.452 14.338 10.239 1.00 51.06 98 ASP A O 1
ATOM 755 N N . ILE A 1 99 ? 6.686 14.411 8.004 1.00 55.75 99 ILE A N 1
ATOM 756 C CA . ILE A 1 99 ? 7.140 13.026 7.872 1.00 55.75 99 ILE A CA 1
ATOM 757 C C . ILE A 1 99 ? 8.587 12.994 8.394 1.00 55.75 99 ILE A C 1
ATOM 759 O O . ILE A 1 99 ? 9.545 13.111 7.631 1.00 55.75 99 ILE A O 1
ATOM 763 N N . GLY A 1 100 ? 8.747 12.929 9.716 1.00 53.03 100 GLY A N 1
ATOM 764 C CA . GLY A 1 100 ? 10.036 12.753 10.367 1.00 53.03 100 GLY A CA 1
ATOM 765 C C . GLY A 1 100 ? 10.621 11.392 9.992 1.00 53.03 100 GLY A C 1
ATOM 766 O O . GLY A 1 100 ? 9.893 10.412 9.855 1.00 53.03 100 GLY A O 1
ATOM 767 N N . GLY A 1 101 ? 11.938 11.316 9.816 1.00 64.94 101 GLY A N 1
ATOM 768 C CA . GLY A 1 101 ? 12.635 10.065 9.504 1.00 64.94 101 GLY A CA 1
ATOM 769 C C . GLY A 1 101 ? 13.005 9.893 8.030 1.00 64.94 101 GLY A C 1
ATOM 770 O O . GLY A 1 101 ? 12.994 10.834 7.238 1.00 64.94 101 GLY A O 1
ATOM 771 N N . ASN A 1 102 ? 13.425 8.678 7.674 1.00 79.88 102 ASN A N 1
ATOM 772 C CA . ASN A 1 102 ? 13.887 8.356 6.327 1.00 79.88 102 ASN A CA 1
ATOM 773 C C . ASN A 1 102 ? 12.683 8.156 5.393 1.00 79.88 102 ASN A C 1
ATOM 775 O O . ASN A 1 102 ? 12.135 7.057 5.306 1.00 79.88 102 ASN A O 1
ATOM 779 N N . VAL A 1 103 ? 12.250 9.236 4.737 1.00 88.50 103 VAL A N 1
ATOM 780 C CA . VAL A 1 103 ? 11.129 9.211 3.790 1.00 88.50 103 VAL A CA 1
ATOM 781 C C . VAL A 1 103 ? 11.482 8.339 2.591 1.00 88.50 103 VAL A C 1
ATOM 783 O O . VAL A 1 103 ? 12.479 8.573 1.906 1.00 88.50 103 VAL A O 1
ATOM 786 N N . ARG A 1 104 ? 10.629 7.358 2.304 1.00 91.38 104 ARG A N 1
ATOM 787 C CA . ARG A 1 104 ? 10.738 6.488 1.133 1.00 91.38 104 ARG A CA 1
ATOM 788 C C . ARG A 1 104 ? 9.451 6.484 0.329 1.00 91.38 104 ARG A C 1
ATOM 790 O O . ARG A 1 104 ? 8.354 6.617 0.866 1.00 91.38 104 ARG A O 1
ATOM 797 N N . ALA A 1 105 ? 9.611 6.336 -0.980 1.00 94.38 105 ALA A N 1
ATOM 798 C CA . ALA A 1 105 ? 8.504 6.172 -1.903 1.00 94.38 105 ALA A CA 1
ATOM 799 C C . ALA A 1 105 ? 8.176 4.685 -2.075 1.00 94.38 105 ALA A C 1
ATOM 801 O O . ALA A 1 105 ? 9.076 3.847 -2.103 1.00 94.38 105 ALA A O 1
ATOM 802 N N . ASP A 1 106 ? 6.896 4.374 -2.242 1.00 94.88 106 ASP A N 1
ATOM 803 C CA . ASP A 1 106 ? 6.410 3.013 -2.455 1.00 94.88 106 ASP A CA 1
ATOM 804 C C . ASP A 1 106 ? 5.252 2.984 -3.458 1.00 94.88 106 ASP A C 1
ATOM 806 O O . ASP A 1 106 ? 4.600 3.989 -3.782 1.00 94.88 106 ASP A O 1
ATOM 810 N N . GLY A 1 107 ? 4.990 1.778 -3.944 1.00 95.31 107 GLY A N 1
ATOM 811 C CA . GLY A 1 107 ? 3.896 1.475 -4.829 1.00 95.31 107 GLY A CA 1
ATOM 812 C C . GLY A 1 107 ? 4.150 1.929 -6.253 1.00 95.31 107 GLY A C 1
ATOM 813 O O . GLY A 1 107 ? 5.165 2.539 -6.574 1.00 95.31 107 GLY A O 1
ATOM 814 N N . ALA A 1 108 ? 3.196 1.621 -7.117 1.00 96.56 108 ALA A N 1
ATOM 815 C CA . ALA A 1 108 ? 3.200 2.046 -8.499 1.00 96.56 108 ALA A CA 1
ATOM 816 C C . ALA A 1 108 ? 1.794 2.437 -8.938 1.00 96.56 108 ALA A C 1
ATOM 818 O O . ALA A 1 108 ? 0.796 1.868 -8.485 1.00 96.56 108 ALA A O 1
ATOM 819 N N . GLN A 1 109 ? 1.739 3.380 -9.868 1.00 95.12 109 GLN A N 1
ATOM 820 C CA . GLN A 1 109 ? 0.525 3.754 -10.574 1.00 95.12 109 GLN A CA 1
ATOM 821 C C . GLN A 1 109 ? 0.759 3.814 -12.086 1.00 95.12 109 GLN A C 1
ATOM 823 O O . GLN A 1 109 ? 1.796 4.289 -12.553 1.00 95.12 109 GLN A O 1
ATOM 828 N N . CYS A 1 110 ? -0.224 3.329 -12.845 1.00 93.81 110 CYS A N 1
ATOM 829 C CA . CYS A 1 110 ? -0.284 3.437 -14.300 1.00 93.81 110 CYS A CA 1
ATOM 830 C C . CYS A 1 110 ? -1.752 3.490 -14.750 1.00 93.81 110 CYS A C 1
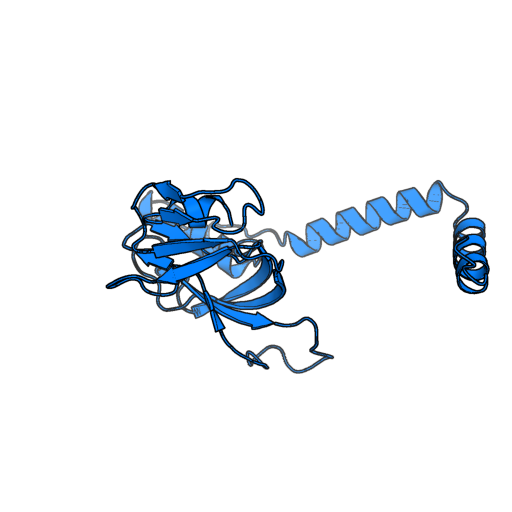ATOM 832 O O . CYS A 1 110 ? -2.491 2.510 -14.627 1.00 93.81 110 CYS A O 1
ATOM 834 N N . GLY A 1 111 ? -2.204 4.645 -15.248 1.00 90.88 111 GLY A N 1
ATOM 835 C CA . GLY A 1 111 ? -3.607 4.845 -15.613 1.00 90.88 111 GLY A CA 1
ATOM 836 C C . GLY A 1 111 ? -4.541 4.671 -14.411 1.00 90.88 111 GLY A C 1
ATOM 837 O O . GLY A 1 111 ? -4.486 5.456 -13.472 1.00 90.88 111 GLY A O 1
ATOM 838 N N . ASN A 1 112 ? -5.397 3.644 -14.449 1.00 92.12 112 ASN A N 1
ATOM 839 C CA . ASN A 1 112 ? -6.329 3.293 -13.365 1.00 92.12 112 ASN A CA 1
ATOM 840 C C . ASN A 1 112 ? -5.886 2.049 -12.570 1.00 92.12 112 ASN A C 1
ATOM 842 O O . ASN A 1 112 ? -6.710 1.415 -11.910 1.00 92.12 112 ASN A O 1
ATOM 846 N N . VAL A 1 113 ? -4.612 1.665 -12.668 1.00 94.31 113 VAL A N 1
ATOM 847 C CA . VAL A 1 113 ? -4.033 0.550 -11.913 1.00 94.31 113 VAL A CA 1
ATOM 848 C C . VAL A 1 113 ? -3.096 1.119 -10.858 1.00 94.31 113 VAL A C 1
ATOM 850 O O . VAL A 1 113 ? -2.221 1.923 -11.174 1.00 94.31 113 VAL A O 1
ATOM 853 N N . TYR A 1 114 ? -3.285 0.691 -9.612 1.00 94.56 114 TYR A N 1
ATOM 854 C CA . TYR A 1 114 ? -2.554 1.184 -8.449 1.00 94.56 114 TYR A CA 1
ATOM 855 C C . TYR A 1 114 ? -2.206 0.010 -7.541 1.00 94.56 114 TYR A C 1
ATOM 857 O O . TYR A 1 114 ? -3.024 -0.892 -7.346 1.00 94.56 114 TYR A O 1
ATOM 865 N N . GLY A 1 115 ? -1.016 0.026 -6.957 1.00 95.31 115 GLY A N 1
ATOM 866 C CA . GLY A 1 115 ? -0.625 -0.949 -5.946 1.00 95.31 115 GLY A CA 1
ATOM 867 C C . GLY A 1 115 ? 0.456 -0.395 -5.035 1.00 95.31 115 GLY A C 1
ATOM 868 O O . GLY A 1 115 ? 1.257 0.425 -5.466 1.00 95.31 115 GLY A O 1
ATOM 869 N N . CYS A 1 116 ? 0.456 -0.822 -3.776 1.00 95.31 116 CYS A N 1
ATOM 870 C CA . CYS A 1 116 ? 1.477 -0.499 -2.781 1.00 95.31 116 CYS A CA 1
ATOM 871 C C . CYS A 1 116 ? 1.604 -1.634 -1.752 1.00 95.31 116 CYS A C 1
ATOM 873 O O . CYS A 1 116 ? 0.826 -2.605 -1.749 1.00 95.31 116 CYS A O 1
ATOM 875 N N . TYR A 1 117 ? 2.618 -1.530 -0.900 1.00 94.81 117 TYR A N 1
ATOM 876 C CA . TYR A 1 117 ? 2.849 -2.422 0.229 1.00 94.81 117 TYR A CA 1
ATOM 877 C C . TYR A 1 117 ? 2.174 -1.961 1.521 1.00 94.81 117 TYR A C 1
ATOM 879 O O . TYR A 1 117 ? 1.980 -2.784 2.418 1.00 94.81 117 TYR A O 1
ATOM 887 N N . VAL A 1 118 ? 1.742 -0.701 1.584 1.00 93.56 118 VAL A N 1
ATOM 888 C CA . VAL A 1 118 ? 1.021 -0.152 2.735 1.00 93.56 118 VAL A CA 1
ATOM 889 C C . VAL A 1 118 ? -0.357 -0.797 2.875 1.00 93.56 118 VAL A C 1
ATOM 891 O O . VAL A 1 118 ? -1.252 -0.633 2.044 1.00 93.56 118 VAL A O 1
ATOM 894 N N . HIS A 1 119 ? -0.544 -1.525 3.968 1.00 90.62 119 HIS A N 1
ATOM 895 C CA . HIS A 1 119 ? -1.839 -2.016 4.414 1.00 90.62 119 HIS A CA 1
ATOM 896 C C . HIS A 1 119 ? -2.579 -0.953 5.224 1.00 90.62 119 HIS A C 1
ATOM 898 O O . HIS A 1 119 ? -1.958 -0.152 5.915 1.00 90.62 119 HIS A O 1
ATOM 904 N N . GLY A 1 120 ? -3.913 -0.982 5.171 1.00 84.81 120 GLY A N 1
ATOM 905 C CA . GLY A 1 120 ? -4.755 -0.030 5.903 1.00 84.81 120 GLY A CA 1
ATOM 906 C C . GLY A 1 120 ? -4.819 1.360 5.267 1.00 84.81 120 GLY A C 1
ATOM 907 O O . GLY A 1 120 ? -5.331 2.286 5.877 1.00 84.81 120 GLY A O 1
ATOM 908 N N . ILE A 1 121 ? -4.364 1.520 4.017 1.00 84.62 121 ILE A N 1
ATOM 909 C CA . ILE A 1 121 ? -4.313 2.823 3.332 1.00 84.62 121 ILE A CA 1
ATOM 910 C C . ILE A 1 121 ? -5.678 3.535 3.232 1.00 84.62 121 ILE A C 1
ATOM 912 O O . ILE A 1 121 ? -5.730 4.753 3.088 1.00 84.62 121 ILE A O 1
ATOM 916 N N . PHE A 1 122 ? -6.785 2.790 3.326 1.00 80.81 122 PHE A N 1
ATOM 917 C CA . PHE A 1 122 ? -8.153 3.319 3.332 1.00 80.81 122 PHE A CA 1
ATOM 918 C C . PHE A 1 122 ? -8.776 3.415 4.729 1.00 80.81 122 PHE A C 1
ATOM 920 O O . PHE A 1 122 ? -9.908 3.871 4.843 1.00 80.81 122 PHE A O 1
ATOM 927 N N . ASP A 1 123 ? -8.069 3.009 5.782 1.00 78.19 123 ASP A N 1
ATOM 928 C CA . ASP A 1 123 ? -8.589 3.058 7.152 1.00 78.19 123 ASP A CA 1
ATOM 929 C C . ASP A 1 123 ? -8.605 4.502 7.680 1.00 78.19 123 ASP A C 1
ATOM 931 O O . ASP A 1 123 ? -9.407 4.842 8.550 1.00 78.19 123 ASP A O 1
ATOM 935 N N . ALA A 1 124 ? -7.761 5.375 7.116 1.00 75.81 124 ALA A N 1
ATOM 936 C CA . ALA A 1 124 ? -7.816 6.806 7.368 1.00 75.81 124 ALA A CA 1
ATOM 937 C C . ALA A 1 124 ? -9.116 7.402 6.777 1.00 75.81 124 ALA A C 1
ATOM 939 O O . ALA A 1 124 ? -9.363 7.264 5.570 1.00 75.81 124 ALA A O 1
ATOM 940 N N . PRO A 1 125 ? -9.923 8.130 7.578 1.00 71.94 125 PRO A N 1
ATOM 941 C CA . PRO A 1 125 ? -11.187 8.725 7.135 1.00 71.94 125 PRO A CA 1
ATOM 942 C C . PRO A 1 125 ? -11.078 9.547 5.839 1.00 71.94 125 PRO A C 1
ATOM 944 O O . PRO A 1 125 ? -11.973 9.499 4.991 1.00 71.94 125 PRO A O 1
ATOM 947 N N . GLY A 1 126 ? -9.968 10.275 5.658 1.00 78.50 126 GLY A N 1
ATOM 948 C CA . GLY A 1 126 ? -9.695 11.071 4.457 1.00 78.50 126 GLY A CA 1
ATOM 949 C C . GLY A 1 126 ? -9.554 10.226 3.187 1.00 78.50 126 GLY A C 1
ATOM 950 O O . GLY A 1 126 ? -10.155 10.551 2.1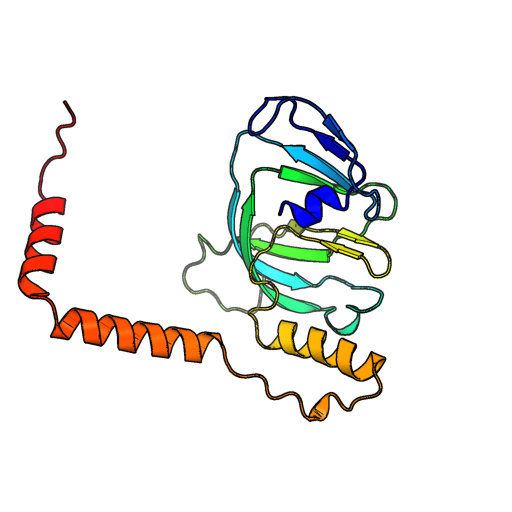61 1.00 78.50 126 GLY A O 1
ATOM 951 N N . CYS A 1 127 ? -8.840 9.101 3.268 1.00 82.38 127 CYS A N 1
ATOM 952 C CA . CYS A 1 127 ? -8.606 8.196 2.144 1.00 82.38 127 CYS A CA 1
ATOM 953 C C . CYS A 1 127 ? -9.887 7.497 1.685 1.00 82.38 127 CYS A C 1
ATOM 955 O O . CYS A 1 127 ? -10.200 7.501 0.492 1.00 82.38 127 CYS A O 1
ATOM 957 N N . ALA A 1 128 ? -10.658 6.928 2.621 1.00 82.94 128 ALA A N 1
ATOM 958 C CA . ALA A 1 128 ? -11.934 6.282 2.303 1.00 82.94 128 ALA A CA 1
ATOM 959 C C . ALA A 1 128 ? -12.912 7.264 1.648 1.00 82.94 128 ALA A C 1
ATOM 961 O O . ALA A 1 128 ? -13.540 6.942 0.635 1.00 82.94 128 ALA A O 1
ATOM 962 N N . LYS A 1 129 ? -13.002 8.487 2.190 1.00 82.56 129 LYS A N 1
ATOM 963 C CA . LYS A 1 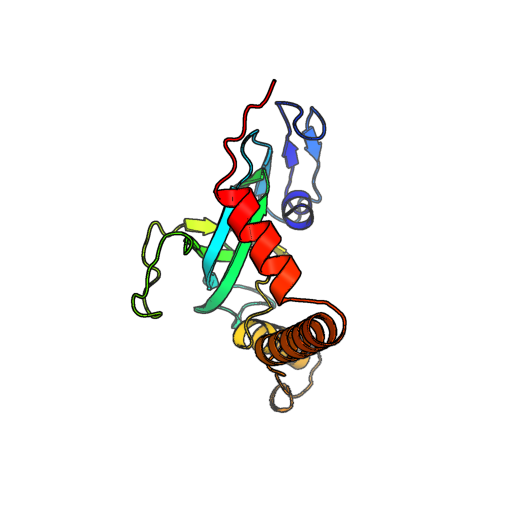129 ? -13.865 9.540 1.649 1.00 82.56 129 LYS A CA 1
ATOM 964 C C . LYS A 1 129 ? -13.449 9.957 0.243 1.00 82.56 129 LYS A C 1
ATOM 966 O O . LYS A 1 129 ? -14.314 10.065 -0.621 1.00 82.56 129 LYS A O 1
ATOM 971 N N . GLY A 1 130 ? -12.157 10.182 0.000 1.00 83.00 130 GLY A N 1
ATOM 972 C CA . GLY A 1 130 ? -11.659 10.568 -1.323 1.00 83.00 130 GLY A CA 1
ATOM 973 C C . GLY A 1 130 ? -11.872 9.472 -2.371 1.00 83.00 130 GLY A C 1
ATOM 974 O O . GLY A 1 130 ? -12.323 9.747 -3.487 1.00 83.00 130 GLY A O 1
ATOM 975 N N . PHE A 1 131 ? -11.648 8.210 -1.991 1.00 85.31 131 PHE A N 1
ATOM 976 C CA . PHE A 1 131 ? -11.894 7.060 -2.857 1.00 85.31 131 PHE A CA 1
ATOM 977 C C . PHE A 1 131 ? -13.378 6.921 -3.219 1.00 85.31 131 PHE A C 1
ATOM 979 O O . PHE A 1 131 ? -13.738 6.897 -4.400 1.00 85.31 131 PHE A O 1
ATOM 986 N N . LEU A 1 132 ? -14.257 6.888 -2.211 1.00 85.94 132 LEU A N 1
ATOM 987 C CA . LEU A 1 132 ? -15.699 6.769 -2.423 1.00 85.94 132 LEU A CA 1
ATOM 988 C C . LEU A 1 132 ? -16.263 7.987 -3.163 1.00 85.94 132 LEU A C 1
ATOM 990 O O . LEU A 1 132 ? -17.090 7.830 -4.059 1.00 85.94 132 LEU A O 1
ATOM 994 N N . GLY A 1 133 ? -15.777 9.186 -2.841 1.00 86.12 133 GLY A N 1
ATOM 995 C CA . GLY A 1 133 ? -16.128 10.423 -3.531 1.00 86.12 133 GLY A CA 1
ATOM 996 C C . GLY A 1 133 ? -15.832 10.351 -5.019 1.00 86.12 133 GLY A C 1
ATOM 997 O O . GLY A 1 133 ? -16.682 10.720 -5.831 1.00 86.12 133 GLY A O 1
ATOM 998 N N . THR A 1 134 ? -14.685 9.783 -5.392 1.00 84.12 134 THR A N 1
ATOM 999 C CA . THR A 1 13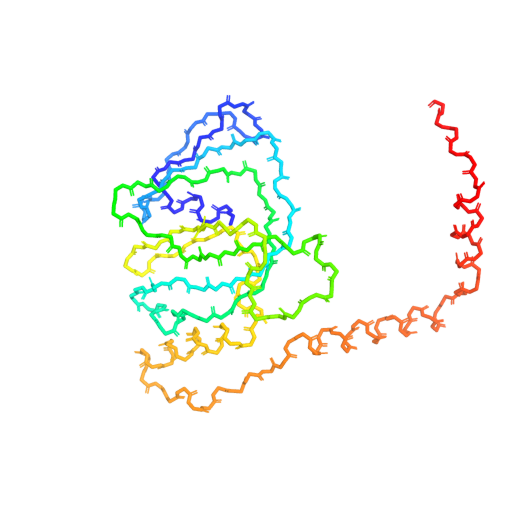4 ? -14.351 9.629 -6.807 1.00 84.12 134 THR A CA 1
ATOM 1000 C C . THR A 1 134 ? -15.237 8.591 -7.501 1.00 84.12 134 THR A C 1
ATOM 1002 O O . THR A 1 134 ? -15.715 8.835 -8.612 1.00 84.12 134 THR A O 1
ATOM 1005 N N . LEU A 1 135 ? -15.533 7.464 -6.843 1.00 86.50 135 LEU A N 1
ATOM 1006 C CA . LEU A 1 135 ? -16.446 6.446 -7.379 1.00 86.50 135 LEU A CA 1
ATOM 1007 C C . LEU A 1 135 ? -17.869 6.981 -7.585 1.00 86.50 135 LEU A C 1
ATOM 1009 O O . LEU A 1 135 ? -18.486 6.706 -8.617 1.00 86.50 135 LEU A O 1
ATOM 1013 N N . LEU A 1 136 ? -18.394 7.744 -6.623 1.00 88.06 136 LEU A N 1
ATOM 1014 C CA . LEU A 1 136 ? -19.726 8.343 -6.715 1.00 88.06 136 LEU A CA 1
ATOM 1015 C C . LEU A 1 136 ? -19.793 9.355 -7.858 1.00 88.06 136 LEU A C 1
ATOM 1017 O O . LEU A 1 136 ? -20.681 9.238 -8.702 1.00 88.06 136 LEU A O 1
ATOM 1021 N N . LYS A 1 137 ? -18.802 10.250 -7.970 1.00 85.31 137 LYS A N 1
ATOM 1022 C CA . LYS A 1 137 ? -18.699 11.204 -9.087 1.00 85.31 137 LYS A CA 1
ATOM 1023 C C . LYS A 1 137 ? -18.683 10.502 -10.443 1.00 85.31 137 LYS A C 1
ATOM 1025 O O . LYS A 1 137 ? -19.412 10.906 -11.344 1.00 85.31 137 LYS A O 1
ATOM 1030 N N . GLN A 1 138 ? -17.906 9.426 -10.594 1.00 84.44 138 GLN A N 1
ATOM 1031 C CA . GLN A 1 138 ? -17.867 8.660 -11.847 1.00 84.44 138 GLN A CA 1
ATOM 1032 C C . GLN A 1 138 ? -19.200 7.993 -12.190 1.00 84.44 138 GLN A C 1
ATOM 1034 O O . GLN A 1 138 ? -19.540 7.861 -13.364 1.00 84.44 138 GLN A O 1
ATOM 1039 N N . LYS A 1 139 ? -19.960 7.578 -11.175 1.00 87.19 139 LYS A N 1
ATOM 1040 C CA . LYS A 1 139 ? -21.299 7.011 -11.349 1.00 87.19 139 LYS A CA 1
ATOM 1041 C C . LYS A 1 139 ? -22.406 8.069 -11.466 1.00 87.19 139 LYS A C 1
ATOM 1043 O O . LYS A 1 139 ? -23.556 7.694 -11.673 1.00 87.19 139 LYS A O 1
ATOM 1048 N N . GLY A 1 140 ? -22.078 9.359 -11.363 1.00 88.00 140 GLY A N 1
ATOM 1049 C CA . GLY A 1 140 ? -23.037 10.464 -11.444 1.00 88.00 140 GLY A CA 1
ATOM 1050 C C . GLY A 1 140 ? -23.830 10.719 -10.158 1.00 88.00 140 GLY A C 1
ATOM 1051 O O . GLY A 1 140 ? -24.874 11.361 -10.216 1.00 88.00 140 GLY A O 1
ATOM 1052 N N . TYR A 1 141 ? -23.358 10.219 -9.014 1.00 87.88 141 TYR A N 1
ATOM 1053 C CA . TYR A 1 141 ? -23.946 10.478 -7.699 1.00 87.88 141 TYR A CA 1
ATOM 1054 C C . TYR A 1 141 ? -23.247 11.645 -6.996 1.00 87.88 141 TYR A C 1
ATOM 1056 O O . TYR A 1 141 ? -22.057 11.887 -7.212 1.00 87.88 141 TYR A O 1
ATOM 1064 N N . ASP A 1 142 ? -23.983 12.346 -6.129 1.00 83.50 142 ASP A N 1
ATOM 1065 C CA . ASP A 1 142 ? -23.434 13.428 -5.314 1.00 83.50 142 ASP A CA 1
ATOM 1066 C C . ASP A 1 142 ? -22.595 12.855 -4.150 1.00 83.50 142 ASP A C 1
ATOM 1068 O O . ASP A 1 142 ? -23.119 12.130 -3.303 1.00 83.50 142 ASP A O 1
ATOM 1072 N N . PRO A 1 143 ? -21.287 13.152 -4.082 1.00 79.25 143 PRO A N 1
ATOM 1073 C CA . PRO A 1 143 ? -20.416 12.718 -2.992 1.00 79.25 143 PRO A CA 1
ATOM 1074 C C . PRO A 1 143 ? -20.640 13.489 -1.678 1.00 79.25 143 PRO A C 1
ATOM 1076 O O . PRO A 1 143 ? -20.010 13.155 -0.672 1.00 79.25 143 PRO A O 1
ATOM 1079 N N . SER A 1 144 ? -21.480 14.531 -1.660 1.00 78.06 144 SER A N 1
ATOM 1080 C CA . SER A 1 144 ? -21.757 15.335 -0.462 1.00 78.06 144 SER A CA 1
ATOM 1081 C C . SER A 1 144 ? -22.459 14.543 0.650 1.00 78.06 144 SER A C 1
ATOM 1083 O O . SER A 1 144 ? -22.293 14.862 1.827 1.00 78.06 144 SER A O 1
ATOM 1085 N N . GLU A 1 145 ? -23.155 13.460 0.295 1.00 69.88 145 GLU A N 1
ATOM 1086 C CA . GLU A 1 145 ? -23.881 12.588 1.227 1.00 69.88 145 GLU A CA 1
ATOM 1087 C C . GLU A 1 145 ? -23.008 11.499 1.873 1.00 69.88 145 GLU A C 1
ATOM 1089 O O . GLU A 1 145 ? -23.510 10.692 2.658 1.00 69.88 145 GLU A O 1
ATOM 1094 N N . ILE A 1 146 ? -21.701 11.446 1.578 1.00 73.69 146 ILE A N 1
ATOM 1095 C CA . ILE A 1 146 ? -20.813 10.451 2.191 1.00 73.69 146 ILE A CA 1
ATOM 1096 C C . ILE A 1 146 ? -20.706 10.715 3.696 1.00 73.69 146 ILE A C 1
ATOM 1098 O O . ILE A 1 146 ? -19.982 11.608 4.146 1.00 73.69 146 ILE A O 1
ATOM 1102 N N . GLN A 1 147 ? -21.377 9.875 4.479 1.00 68.81 147 GLN A N 1
ATOM 1103 C CA . GLN A 1 147 ? -21.156 9.778 5.913 1.00 68.81 147 GLN A CA 1
ATOM 1104 C C . GLN A 1 147 ? -19.922 8.918 6.160 1.00 68.81 147 GLN A C 1
ATOM 1106 O O . GLN A 1 147 ? -19.933 7.706 5.950 1.00 68.81 147 GLN A O 1
ATOM 1111 N N . VAL A 1 148 ? -18.838 9.557 6.589 1.00 65.00 148 VAL A N 1
ATOM 1112 C CA . VAL A 1 148 ? -17.648 8.839 7.039 1.00 65.00 148 VAL A CA 1
ATOM 1113 C C . VAL A 1 148 ? -17.859 8.493 8.502 1.00 65.00 148 VAL A C 1
ATOM 1115 O O . VAL A 1 148 ? -17.833 9.371 9.362 1.00 65.00 148 VAL A O 1
ATOM 1118 N N . THR A 1 149 ? -18.115 7.222 8.784 1.00 66.12 149 THR A N 1
ATOM 1119 C CA . THR A 1 149 ? -18.080 6.7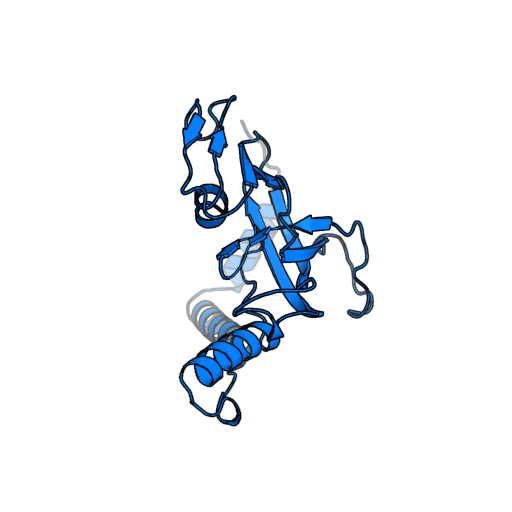16 10.155 1.00 66.12 149 THR A CA 1
ATOM 1120 C C . THR A 1 149 ? -16.623 6.630 10.593 1.00 66.12 149 THR A C 1
ATOM 1122 O O . THR A 1 149 ? -15.788 6.112 9.849 1.00 66.12 149 THR A O 1
ATOM 1125 N N . ASP A 1 150 ? -16.307 7.128 11.787 1.00 71.88 150 ASP A N 1
ATOM 1126 C CA . ASP A 1 150 ? -14.979 6.951 12.370 1.00 71.88 150 ASP A CA 1
ATOM 1127 C C . ASP A 1 150 ? -14.797 5.480 12.767 1.00 71.88 150 ASP A C 1
ATOM 1129 O O . ASP A 1 150 ? -15.178 5.034 13.852 1.00 71.88 150 ASP A O 1
ATOM 1133 N N . TRP A 1 151 ? -14.255 4.703 11.831 1.00 70.62 151 TRP A N 1
ATOM 1134 C CA . TRP A 1 151 ? -14.014 3.279 12.014 1.00 70.62 151 TRP A CA 1
ATOM 1135 C C . TRP A 1 151 ? -13.030 3.003 13.152 1.00 70.62 151 TRP A C 1
ATOM 1137 O O . TRP A 1 151 ? -13.153 1.984 13.829 1.00 70.62 151 TRP A O 1
ATOM 1147 N N . ARG A 1 152 ? -12.080 3.916 13.397 1.00 72.00 152 ARG A N 1
ATOM 1148 C CA . ARG A 1 152 ? -11.107 3.785 14.483 1.00 72.00 152 ARG A CA 1
ATOM 1149 C C . ARG A 1 152 ? -11.804 3.937 15.829 1.00 72.00 152 ARG A C 1
ATOM 1151 O O . ARG A 1 152 ? -11.648 3.057 16.670 1.00 72.00 152 ARG A O 1
ATOM 1158 N N . ALA A 1 153 ? -12.629 4.971 15.992 1.00 78.69 153 ALA A N 1
ATOM 1159 C CA . ALA A 1 153 ? -13.430 5.153 17.202 1.00 78.69 153 ALA A CA 1
ATOM 1160 C C . ALA A 1 153 ? -14.386 3.974 17.441 1.00 78.69 153 ALA A C 1
ATOM 1162 O O . ALA A 1 153 ? -14.460 3.455 18.552 1.00 78.69 153 ALA A O 1
ATOM 1163 N N . TYR A 1 154 ? -15.061 3.493 16.391 1.00 81.06 154 TYR A N 1
ATOM 1164 C CA . TYR A 1 154 ? -15.938 2.326 16.499 1.00 81.06 154 TYR A CA 1
ATOM 1165 C C . TYR A 1 154 ? -15.174 1.065 16.925 1.00 81.06 154 TYR A C 1
ATOM 1167 O O . TYR A 1 154 ? -15.647 0.307 17.768 1.00 81.06 154 TYR A O 1
ATOM 1175 N N . LYS A 1 155 ? -13.987 0.826 16.359 1.00 81.75 155 LYS A N 1
ATOM 1176 C CA . LYS A 1 155 ? -13.153 -0.334 16.688 1.00 81.75 155 LYS A CA 1
ATOM 1177 C C . LYS A 1 155 ? -12.649 -0.290 18.133 1.00 81.75 155 LYS A C 1
ATOM 1179 O O . LYS A 1 155 ? -12.709 -1.320 18.797 1.00 81.75 155 LYS A O 1
ATOM 1184 N N . GLU A 1 156 ? -12.214 0.875 18.615 1.00 85.88 156 GLU A N 1
ATOM 1185 C CA . GLU A 1 156 ? -11.851 1.076 20.026 1.00 85.88 156 GLU A CA 1
ATOM 1186 C C . GLU A 1 156 ? -13.040 0.807 20.952 1.00 85.88 156 GLU A C 1
ATOM 1188 O O . GLU A 1 156 ? -12.917 0.031 21.893 1.00 85.88 156 GLU A O 1
ATOM 1193 N N . GLU A 1 157 ? -14.235 1.303 20.615 1.00 89.56 157 GLU A N 1
ATOM 1194 C CA . GLU A 1 157 ? -15.449 1.018 21.391 1.00 89.56 157 GLU A CA 1
ATOM 1195 C C . GLU A 1 157 ? -15.741 -0.495 21.479 1.00 89.56 157 GLU A C 1
ATOM 1197 O O . GLU A 1 157 ? -16.195 -0.998 22.509 1.00 89.56 157 GLU A O 1
ATOM 1202 N N . GLN A 1 158 ? -15.487 -1.256 20.407 1.00 90.56 158 GLN A N 1
ATOM 1203 C CA . GLN A 1 158 ? -15.629 -2.716 20.445 1.00 90.56 158 GLN A CA 1
ATOM 1204 C C . GLN A 1 158 ? -14.527 -3.394 21.269 1.00 90.56 158 GLN A C 1
ATOM 1206 O O . GLN A 1 158 ? -14.798 -4.415 21.907 1.00 90.56 158 GLN A O 1
ATOM 1211 N N . TYR A 1 159 ? -13.303 -2.857 21.269 1.00 89.56 159 TYR A N 1
ATOM 1212 C CA . TYR A 1 159 ? -12.226 -3.359 22.120 1.00 89.56 159 TYR A CA 1
ATOM 1213 C C . TYR A 1 159 ? -12.501 -3.111 23.597 1.00 89.56 159 TYR A C 1
ATOM 1215 O O . TYR A 1 159 ? -12.302 -4.032 24.386 1.00 89.56 159 TYR A O 1
ATOM 1223 N N . ASP A 1 160 ? -13.036 -1.947 23.958 1.00 91.12 160 ASP A N 1
ATOM 1224 C CA . ASP A 1 160 ? -13.451 -1.647 25.328 1.00 91.12 160 ASP A CA 1
ATOM 1225 C C . ASP A 1 160 ? -14.537 -2.617 25.798 1.00 91.12 160 ASP A C 1
ATOM 1227 O O . ASP A 1 160 ? -14.382 -3.265 26.831 1.00 91.12 160 ASP A O 1
ATOM 1231 N N . LYS A 1 161 ? -15.575 -2.839 24.981 1.00 92.75 161 LYS A N 1
ATOM 1232 C CA . LYS A 1 161 ? -16.626 -3.827 25.285 1.00 92.75 161 LYS A CA 1
ATOM 1233 C C . LYS A 1 161 ? -16.065 -5.229 25.493 1.00 92.75 161 LYS A C 1
ATOM 1235 O O . LYS A 1 161 ? -16.473 -5.930 26.416 1.00 92.75 161 LYS A O 1
ATOM 1240 N N . LEU A 1 162 ? -15.144 -5.661 24.631 1.00 92.81 162 LEU A N 1
ATOM 1241 C CA . LEU A 1 162 ? -14.501 -6.965 24.770 1.00 92.81 162 LEU A CA 1
ATOM 1242 C C . LEU A 1 162 ? -13.652 -7.032 26.046 1.00 92.81 162 LEU A C 1
ATOM 1244 O O . LEU A 1 162 ? -13.705 -8.032 26.760 1.00 92.81 162 LEU A O 1
ATOM 1248 N N . ALA A 1 163 ? -12.883 -5.983 26.336 1.00 91.38 163 ALA A N 1
ATOM 1249 C CA . ALA A 1 163 ? -12.060 -5.897 27.532 1.00 91.38 163 ALA A CA 1
ATOM 1250 C C . ALA A 1 163 ? -12.916 -5.946 28.804 1.00 91.38 163 ALA A C 1
ATOM 1252 O O . ALA A 1 163 ? -12.553 -6.645 29.747 1.00 91.38 163 ALA A O 1
ATOM 1253 N N . ASP A 1 164 ? -14.069 -5.281 28.814 1.00 93.75 164 ASP A N 1
ATOM 1254 C CA . ASP A 1 164 ? -15.001 -5.298 29.940 1.00 93.75 164 ASP A CA 1
ATOM 1255 C C . ASP A 1 164 ? -15.597 -6.688 30.160 1.00 93.75 164 ASP A C 1
ATOM 1257 O O . ASP A 1 164 ? -15.539 -7.201 31.276 1.00 93.75 164 ASP A O 1
ATOM 1261 N N . ILE A 1 165 ? -16.033 -7.371 29.096 1.00 94.19 165 ILE A N 1
ATOM 1262 C CA . ILE A 1 165 ? -16.502 -8.764 29.187 1.00 94.19 165 ILE A CA 1
ATOM 1263 C C . ILE A 1 165 ? -15.415 -9.670 29.777 1.00 94.19 165 ILE A C 1
ATOM 1265 O O . ILE A 1 165 ? -15.701 -10.515 30.627 1.00 94.19 165 ILE A O 1
ATOM 1269 N N . ILE A 1 166 ? -14.162 -9.505 29.343 1.00 90.69 166 ILE A N 1
ATOM 1270 C CA . ILE A 1 166 ? -13.028 -10.2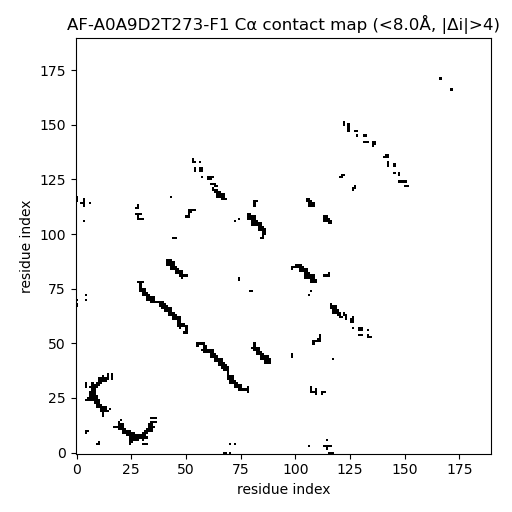76 29.864 1.00 90.69 166 ILE A CA 1
ATOM 1271 C C . ILE A 1 166 ? -12.817 -9.983 31.354 1.00 90.69 166 ILE A C 1
ATOM 1273 O O . ILE A 1 166 ? -12.674 -10.925 32.131 1.00 90.69 166 ILE A O 1
ATOM 1277 N N . ARG A 1 167 ? -12.833 -8.707 31.762 1.00 91.69 167 ARG A N 1
ATOM 1278 C CA . ARG A 1 167 ? -12.660 -8.294 33.165 1.00 91.69 167 ARG A CA 1
ATOM 1279 C C . ARG A 1 167 ? -13.775 -8.803 34.070 1.00 91.69 167 ARG A C 1
ATOM 1281 O O . ARG A 1 167 ? -13.504 -9.171 35.205 1.00 91.69 167 ARG A O 1
ATOM 1288 N N . GLU A 1 168 ? -15.008 -8.831 33.576 1.00 93.75 168 GLU A N 1
ATOM 1289 C CA . GLU A 1 168 ? -16.161 -9.355 34.314 1.00 93.75 168 GLU A CA 1
ATOM 1290 C C . GLU A 1 168 ? -16.147 -10.886 34.411 1.00 93.75 168 GLU A C 1
ATOM 1292 O O . GLU A 1 168 ? -16.660 -11.455 35.374 1.00 93.75 168 GLU A O 1
ATOM 1297 N N . SER A 1 169 ? -15.561 -11.562 33.419 1.00 94.06 169 SER A N 1
ATOM 1298 C CA . SER A 1 169 ? -15.596 -13.026 33.312 1.00 94.06 169 SER A CA 1
ATOM 1299 C C . SER A 1 169 ? -14.375 -13.728 33.909 1.00 94.06 169 SER A C 1
ATOM 1301 O O . SER A 1 169 ? -14.422 -14.942 34.117 1.00 94.06 169 SER A O 1
ATOM 1303 N N . LEU A 1 170 ? -13.273 -13.012 34.152 1.00 90.75 170 LEU A N 1
ATOM 1304 C CA . LEU A 1 170 ? -12.007 -13.577 34.621 1.00 90.75 170 LEU A CA 1
ATOM 1305 C C . LEU A 1 170 ? -11.528 -12.911 35.912 1.00 90.75 170 LEU A C 1
ATOM 1307 O O . LEU A 1 170 ? -11.693 -11.714 36.124 1.00 90.75 170 LEU A O 1
ATOM 1311 N N . ASP A 1 171 ? -10.839 -13.689 36.747 1.00 91.69 171 ASP A N 1
ATOM 1312 C CA . ASP A 1 171 ? -10.089 -13.165 37.888 1.00 91.69 171 ASP A CA 1
ATOM 1313 C C . ASP A 1 171 ? -8.822 -12.454 37.386 1.00 91.69 171 ASP A C 1
ATOM 1315 O O . ASP A 1 171 ? -7.744 -13.043 37.236 1.00 91.69 171 ASP A O 1
ATOM 1319 N N . MET A 1 172 ? -8.985 -11.173 37.060 1.00 91.81 172 MET A N 1
ATOM 1320 C CA . MET A 1 172 ? -7.912 -10.344 36.521 1.00 91.81 172 MET A CA 1
ATOM 1321 C C . MET A 1 172 ? -6.764 -10.170 37.514 1.00 91.81 172 MET A C 1
ATOM 1323 O O . MET A 1 172 ? -5.609 -10.135 37.093 1.00 91.81 172 MET A O 1
ATOM 1327 N N . GLU A 1 173 ? -7.049 -10.129 38.820 1.00 90.06 173 GLU A N 1
ATOM 1328 C CA . GLU A 1 173 ? -6.017 -10.052 39.857 1.00 90.06 173 GLU A CA 1
ATOM 1329 C C . GLU A 1 173 ? -5.103 -11.281 39.789 1.00 90.06 173 GLU A C 1
ATOM 1331 O O . GLU A 1 173 ? -3.875 -11.157 39.759 1.00 90.06 173 GLU A O 1
ATOM 1336 N N . ARG A 1 174 ? -5.687 -12.479 39.660 1.00 87.69 174 ARG A N 1
ATOM 1337 C CA . ARG A 1 174 ? -4.916 -13.715 39.507 1.00 87.69 174 ARG A CA 1
ATOM 1338 C C . ARG A 1 174 ? -4.100 -13.743 38.216 1.00 87.69 174 ARG A C 1
ATOM 1340 O O . ARG A 1 174 ? -2.968 -14.231 38.247 1.00 87.69 174 ARG A O 1
ATOM 1347 N N . ILE A 1 175 ? -4.636 -13.234 37.104 1.00 88.19 175 ILE A N 1
ATOM 1348 C CA . ILE A 1 175 ? -3.905 -13.142 35.829 1.00 88.19 175 ILE A CA 1
ATOM 1349 C C . ILE A 1 175 ? -2.706 -12.198 35.951 1.00 88.19 175 ILE A C 1
ATOM 1351 O O . ILE A 1 175 ? -1.601 -12.594 35.580 1.00 88.19 175 ILE A O 1
ATOM 1355 N N . TYR A 1 176 ? -2.879 -11.004 36.523 1.00 88.31 176 TYR A N 1
ATOM 1356 C CA . TYR A 1 176 ? -1.768 -10.069 36.728 1.00 88.31 176 TYR A CA 1
ATOM 1357 C C . TYR A 1 176 ? -0.685 -10.666 37.629 1.00 88.31 176 TYR A C 1
ATOM 1359 O O . TYR A 1 176 ? 0.489 -10.635 37.267 1.00 88.31 176 TYR A O 1
ATOM 1367 N N . GLN A 1 177 ? -1.067 -11.341 38.718 1.00 89.38 177 GLN A N 1
ATOM 1368 C CA . GLN A 1 177 ? -0.112 -12.055 39.572 1.00 89.38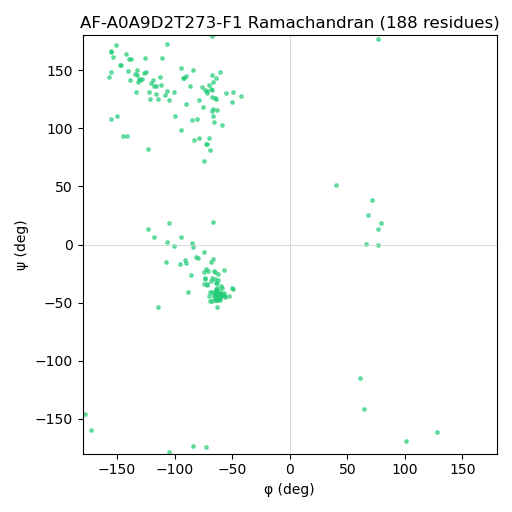 177 GLN A CA 1
ATOM 1369 C C . GLN A 1 177 ? 0.674 -13.144 38.823 1.00 89.38 177 GLN A C 1
ATOM 1371 O O . GLN A 1 177 ? 1.828 -13.404 39.163 1.00 89.38 177 GLN A O 1
ATOM 1376 N N . ILE A 1 178 ? 0.060 -13.842 37.858 1.00 89.56 178 ILE A N 1
ATOM 1377 C CA . ILE A 1 178 ? 0.748 -14.851 37.034 1.00 89.56 178 ILE A CA 1
ATOM 1378 C C . ILE A 1 178 ? 1.742 -14.175 36.086 1.00 89.56 178 ILE A C 1
ATOM 1380 O O . ILE A 1 178 ? 2.869 -14.650 35.972 1.00 89.56 178 ILE A O 1
ATOM 1384 N N . ILE A 1 179 ? 1.343 -13.079 35.434 1.00 87.25 179 ILE A N 1
ATOM 1385 C CA . ILE A 1 179 ? 2.198 -12.324 34.508 1.00 87.25 179 ILE A CA 1
ATOM 1386 C C . ILE A 1 179 ? 3.416 -11.753 35.247 1.00 87.25 179 ILE A C 1
ATOM 1388 O O . ILE A 1 179 ? 4.545 -11.948 34.805 1.00 87.25 179 ILE A O 1
ATOM 1392 N N . GLU A 1 180 ? 3.207 -11.115 36.400 1.00 85.50 180 GLU A N 1
ATOM 1393 C CA . GLU A 1 180 ? 4.284 -10.524 37.205 1.00 85.50 180 GLU A CA 1
ATOM 1394 C C . GLU A 1 180 ? 5.250 -11.588 37.738 1.00 85.50 180 GLU A C 1
ATOM 1396 O O . GLU A 1 180 ? 6.457 -11.487 37.532 1.00 85.50 180 GLU A O 1
ATOM 1401 N N . LYS A 1 181 ? 4.734 -12.680 38.322 1.00 78.81 181 LYS A N 1
ATOM 1402 C CA . LYS A 1 181 ? 5.585 -13.788 38.795 1.00 78.81 181 LYS A CA 1
ATOM 1403 C C . LYS A 1 181 ? 6.313 -14.514 37.663 1.00 78.81 181 LYS A C 1
ATOM 1405 O O . LYS A 1 181 ? 7.378 -15.078 37.897 1.00 78.81 181 LYS A O 1
ATOM 1410 N N . GLY A 1 182 ? 5.730 -14.550 36.465 1.00 70.12 182 GLY A N 1
ATOM 1411 C CA . GLY A 1 182 ? 6.348 -15.125 35.272 1.00 70.12 182 GLY A CA 1
ATOM 1412 C C . GLY A 1 182 ? 7.497 -14.273 34.729 1.00 70.12 182 GLY A C 1
ATOM 1413 O O . GLY A 1 182 ? 8.488 -14.836 34.274 1.00 70.12 182 GLY A O 1
ATOM 1414 N N . ASN A 1 183 ? 7.402 -12.944 34.831 1.00 65.75 183 ASN A N 1
ATOM 1415 C CA . ASN A 1 183 ? 8.485 -12.024 34.464 1.00 65.75 183 ASN A CA 1
ATOM 1416 C C . ASN A 1 183 ? 9.694 -12.118 35.408 1.00 65.75 183 ASN A C 1
ATOM 1418 O O . ASN A 1 183 ? 10.826 -11.945 34.961 1.00 65.75 183 ASN A O 1
ATOM 1422 N N . ASP A 1 184 ? 9.464 -12.427 36.686 1.00 65.62 184 ASP A N 1
ATOM 1423 C CA . ASP A 1 184 ? 10.527 -12.611 37.683 1.00 65.62 184 ASP A CA 1
ATOM 1424 C C . ASP A 1 184 ? 11.183 -14.006 37.631 1.00 65.62 184 ASP A C 1
ATOM 1426 O O . ASP A 1 184 ? 12.209 -14.249 38.275 1.00 65.62 184 ASP A O 1
ATOM 1430 N N . ALA A 1 185 ? 10.607 -14.952 36.884 1.00 62.50 185 ALA A N 1
ATOM 1431 C CA . ALA A 1 185 ? 11.154 -16.294 36.752 1.00 62.50 185 ALA A CA 1
ATOM 1432 C C . ALA A 1 185 ? 12.331 -16.304 35.762 1.00 62.50 185 ALA A C 1
ATOM 1434 O O . ALA A 1 185 ? 12.193 -15.927 34.598 1.00 62.50 185 ALA A O 1
ATOM 1435 N N . SER A 1 186 ? 13.500 -16.792 36.193 1.00 56.62 186 SER A N 1
ATOM 1436 C CA . SER A 1 186 ? 14.623 -17.013 35.284 1.00 56.62 186 SER A CA 1
ATOM 1437 C C . SER A 1 186 ? 14.247 -18.067 34.241 1.00 56.62 186 SER A C 1
ATOM 1439 O O . SER A 1 186 ? 14.014 -19.236 34.549 1.00 56.62 186 SER A O 1
ATOM 1441 N N . CYS A 1 187 ? 14.194 -17.650 32.979 1.00 51.34 187 CYS A N 1
ATOM 1442 C CA . CYS A 1 187 ? 13.978 -18.546 31.854 1.00 51.34 187 CYS A CA 1
ATOM 1443 C C . CYS A 1 187 ? 15.242 -19.395 31.636 1.00 51.34 187 CYS A C 1
ATOM 1445 O O . CYS A 1 187 ? 16.137 -19.020 30.882 1.00 51.34 187 CYS A O 1
ATOM 1447 N N . SER A 1 188 ? 15.358 -20.528 32.330 1.00 57.25 188 SER A N 1
ATOM 1448 C CA . SER A 1 188 ? 16.320 -21.570 31.971 1.00 57.25 188 SER A CA 1
ATOM 1449 C C . SER A 1 188 ? 15.701 -22.432 30.874 1.00 57.25 188 SER A C 1
ATOM 1451 O O . SER A 1 188 ? 14.993 -23.400 31.156 1.00 57.25 188 SER A O 1
ATOM 1453 N N . LEU A 1 189 ? 15.931 -22.050 29.620 1.00 50.78 189 LEU A N 1
ATOM 1454 C CA . LEU A 1 189 ? 15.756 -22.952 28.487 1.00 50.78 189 LEU A CA 1
ATOM 1455 C C . LEU A 1 189 ? 16.815 -24.061 28.611 1.00 50.78 189 LEU A C 1
ATOM 1457 O O . LEU A 1 189 ? 18.010 -23.778 28.526 1.00 50.78 189 LEU A O 1
ATOM 1461 N N . LEU A 1 190 ? 16.362 -25.286 28.900 1.00 39.56 190 LEU A N 1
ATOM 1462 C CA . LEU A 1 190 ? 17.141 -26.520 28.747 1.00 39.56 190 LEU A CA 1
ATOM 1463 C C . LEU A 1 190 ? 17.341 -26.845 27.265 1.00 39.56 190 LEU A C 1
ATOM 1465 O O . LEU A 1 190 ? 16.370 -26.657 26.497 1.00 39.56 190 LEU A O 1
#

Secondary structure (DSSP, 8-state):
-HHHHHHSSEEEESS-SSSSEEEE---SSSEEEEEEEEEEEEEEEEEE-S--GGGGGGTT-EEEEEEEEEEEEEE-TT-B-SEEEEE-TT--S--TTS--S--EEE-EEETTEEE-SEETTTTSHHHHHHHHHHHHHHHT--GGG-----HHHHHHHHHHHHHHHHHHHS-HHHHHHHHHHHHTS-----

InterPro domains:
  IPR011698 CobB/CobQ-like glutamine amidotransferase [PF07685] (1-124)
  IPR029062 Class I glutamine amidotransferase-like [SSF52317] (1-119)
  IPR033949 Cobyric acid synthase, glutamine amidotransferase type 1 [cd01750] (1-132)

Sequence (190 aa):
CGGYQMLGQEVSDPDGVEQKGTVRGLGLLPTRTVFDKEKTRTRVQGRFLATEGMLKELSGTELEGYEIHMGETFLLDHAKSLVEFADITDQSDNDASDIGGNVRADGAQCGNVYGCYVHGIFDAPGCAKGFLGTLLKQKGYDPSEIQVTDWRAYKEEQYDKLADIIRESLDMERIYQIIEKGNDASCSLL

Nearest PDB structures (foldseek):
  1o1y-assembly1_A  TM=5.272E-01  e=1.541E-02  Thermotoga maritima
  2vdj-assembly1_A-2  TM=4.435E-01  e=1.155E-01  Bacillus cereus
  2ghr-assembly1_A-2  TM=4.463E-01  e=1.666E-01  Bacillus cereus
  6mtg-assembly1_B  TM=4.224E-01  e=2.402E-01  Escherichia coli K-12
  6mtg-assembly1_A  TM=4.228E-01  e=2.553E-01  Escherichia coli K-12

Foldseek 3Di:
DVVLQLLEQKEAECPQCPHHGIDGHPHNAQKHKYFAPDWAWFKKKWAFDCDDALLNLRHGPIFTFIATGRIDMDHDPPWDFGIKIAGPPPDDDDDPPDRPDDIDTFWTDDHPDTDGRGDCRCLPLRNVLSNVCSVCVVVVHHSPPDDRDNVVVVVVVVVVVVVVVPVVVDPVVVVVVCVVVVVVDPPPDD

Mean predicted aligned error: 9.75 Å

pLDDT: mean 85.18, std 13.23, range [39.56, 97.62]

Solvent-accessible surface area (backbone atoms only — not comparable to full-atom values): 10544 Å² total; per-residue (Å²): 65,72,69,38,41,43,31,8,45,27,40,32,18,86,82,39,83,87,61,63,45,73,46,80,32,71,53,65,31,54,26,39,24,39,50,50,91,62,68,51,73,49,39,33,36,34,28,30,33,87,42,55,62,75,51,34,77,37,40,68,40,60,33,46,36,31,37,72,45,36,62,53,73,44,77,39,87,89,44,39,54,37,30,37,32,13,61,50,83,81,65,78,91,66,76,94,83,60,75,61,68,75,69,45,73,42,39,37,38,45,67,82,41,75,32,41,53,61,39,53,53,54,68,33,67,67,36,40,49,36,53,51,33,39,54,29,49,75,73,71,42,78,50,86,75,69,78,79,72,63,60,63,62,53,51,51,54,52,49,50,54,51,50,48,54,50,56,76,72,41,68,55,68,62,51,51,54,49,54,55,56,54,70,72,48,82,84,77,82,127

Radius of gyration: 21.38 Å; Cα contacts (8 Å, |Δi|>4): 344; chains: 1; bounding box: 41×44×57 Å